Protein AF-A0A2E7TKT8-F1 (afdb_monomer_lite)

pLDDT: mean 80.89, std 14.53, range [34.03, 98.0]

Sequence (257 aa):
ISIVNQEGIYEGYIVVGSLGSFIENLSSENILSNLSGQSININLSSDESSSEIEFIKPSLIERFYISISNPIFTYLFFVLGFALIGLELFAIGPGLMAFIGGSLVIFSTMPFQEFGINYFGVILFIISFLVYLKILSRGYFSLLGIGAFILLYLSSILMFRDYEIEVNQFLLGAVSLGLAFFYFIAIPTVIRSRLTTDTSAMTSFEGSKGKIIEILDNDAVLVEVNKLKIRVDTKQDTKYKVNEEYIIKEEEGNLII

Structure (mmCIF, N/CA/C/O backbone):
data_AF-A0A2E7TKT8-F1
#
_entry.id   AF-A0A2E7TKT8-F1
#
loop_
_atom_site.group_PDB
_atom_site.id
_atom_site.type_symbol
_atom_site.label_atom_id
_atom_site.label_alt_id
_atom_site.label_comp_id
_atom_site.label_asym_id
_atom_site.label_entity_id
_atom_site.label_seq_id
_atom_site.pdbx_PDB_ins_code
_atom_site.Cartn_x
_atom_site.Cartn_y
_atom_site.Cartn_z
_atom_site.occupancy
_atom_site.B_iso_or_equiv
_atom_site.auth_seq_id
_atom_site.auth_comp_id
_atom_site.auth_asym_id
_atom_site.auth_atom_id
_atom_site.pdbx_PDB_model_num
ATOM 1 N N . ILE A 1 1 ? 28.593 -33.943 -30.974 1.00 43.69 1 ILE A N 1
ATOM 2 C CA . ILE A 1 1 ? 29.418 -32.715 -30.941 1.00 43.69 1 ILE A CA 1
ATOM 3 C C . ILE A 1 1 ? 30.435 -32.931 -29.833 1.00 43.69 1 ILE A C 1
ATOM 5 O O . ILE A 1 1 ? 30.060 -32.903 -28.669 1.00 43.69 1 ILE A O 1
ATOM 9 N N . SER A 1 2 ? 31.662 -33.324 -30.174 1.00 34.03 2 SER A N 1
ATOM 10 C CA . SER A 1 2 ? 32.744 -33.418 -29.192 1.00 34.03 2 SER A CA 1
ATOM 11 C C . SER A 1 2 ? 33.188 -31.994 -28.885 1.00 34.03 2 SER A C 1
ATOM 13 O O . SER A 1 2 ? 33.857 -31.378 -29.711 1.00 34.03 2 SER A O 1
ATOM 15 N N . ILE A 1 3 ? 32.747 -31.448 -27.755 1.00 42.50 3 ILE A N 1
ATOM 16 C CA . ILE A 1 3 ? 33.184 -30.128 -27.300 1.00 42.50 3 ILE A CA 1
ATOM 17 C C . ILE A 1 3 ? 34.637 -30.303 -26.855 1.00 42.50 3 ILE A C 1
ATOM 19 O O . ILE A 1 3 ? 34.913 -30.819 -25.775 1.00 42.50 3 ILE A O 1
ATOM 23 N N . VAL A 1 4 ? 35.569 -29.997 -27.752 1.00 50.31 4 VAL A N 1
ATOM 24 C CA . VAL A 1 4 ? 36.989 -29.888 -27.418 1.00 50.31 4 VAL A CA 1
ATOM 25 C C . VAL A 1 4 ? 37.145 -28.579 -26.639 1.00 50.31 4 VAL A C 1
ATOM 27 O O . VAL A 1 4 ? 36.541 -27.583 -27.019 1.00 50.31 4 VAL A O 1
ATOM 30 N N . ASN A 1 5 ? 37.923 -28.586 -25.552 1.00 53.59 5 ASN A N 1
ATOM 31 C CA . ASN A 1 5 ? 38.221 -27.437 -24.675 1.00 53.59 5 ASN A CA 1
ATOM 32 C C . ASN A 1 5 ? 39.032 -26.315 -25.369 1.00 53.59 5 ASN A C 1
ATOM 34 O O . ASN A 1 5 ? 40.000 -25.809 -24.809 1.00 53.59 5 ASN A O 1
ATOM 38 N N . GLN A 1 6 ? 38.716 -25.971 -26.612 1.00 57.22 6 GLN A N 1
ATOM 39 C CA . GLN A 1 6 ? 39.404 -24.931 -27.365 1.00 57.22 6 GLN A CA 1
ATOM 40 C C . GLN A 1 6 ? 38.460 -23.739 -27.508 1.00 57.22 6 GLN A C 1
ATOM 42 O O . GLN A 1 6 ? 37.445 -23.823 -28.195 1.00 57.22 6 GLN A O 1
ATOM 47 N N . GLU A 1 7 ? 38.789 -22.655 -26.807 1.00 59.03 7 GLU A N 1
ATOM 48 C CA . GLU A 1 7 ? 38.201 -21.334 -27.034 1.00 59.03 7 GLU A CA 1
ATOM 49 C C . GLU A 1 7 ? 38.686 -20.802 -28.397 1.00 59.03 7 GLU A C 1
ATOM 51 O O . GLU A 1 7 ? 39.841 -21.025 -28.770 1.00 59.03 7 GLU A O 1
ATOM 56 N N . GLY A 1 8 ? 37.810 -20.151 -29.170 1.00 62.41 8 GLY A N 1
ATOM 57 C CA . GLY A 1 8 ? 38.122 -19.634 -30.510 1.00 62.41 8 GLY A CA 1
ATOM 58 C C . GLY A 1 8 ? 36.895 -19.468 -31.415 1.00 62.41 8 GLY A C 1
ATOM 59 O O . GLY A 1 8 ? 35.757 -19.615 -30.971 1.00 62.41 8 GLY A O 1
ATOM 60 N N . ILE A 1 9 ? 37.107 -19.166 -32.701 1.00 62.09 9 ILE A N 1
ATOM 61 C CA . ILE A 1 9 ? 36.021 -19.078 -33.694 1.00 62.09 9 ILE A CA 1
ATOM 62 C C . ILE A 1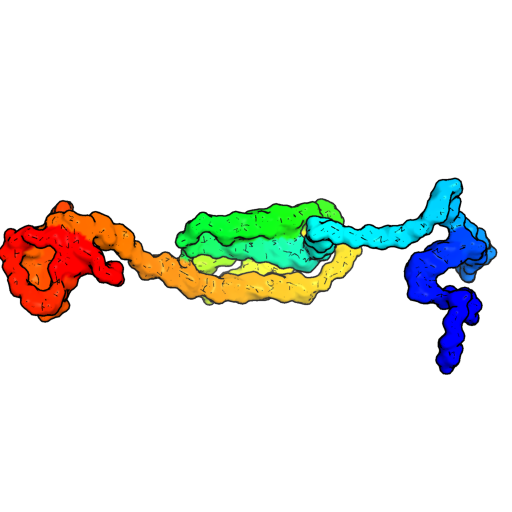 9 ? 35.740 -20.458 -34.297 1.00 62.09 9 ILE A C 1
ATOM 64 O O . ILE A 1 9 ? 36.619 -21.080 -34.893 1.00 62.09 9 ILE A O 1
ATOM 68 N N . TYR A 1 10 ? 34.488 -20.905 -34.225 1.00 64.50 10 TYR A N 1
ATOM 69 C CA . TYR A 1 10 ? 34.003 -22.117 -34.878 1.00 64.50 10 TYR A CA 1
ATOM 70 C C . TYR A 1 10 ? 32.781 -21.805 -35.747 1.00 64.50 10 TYR A C 1
ATOM 72 O O . TYR A 1 10 ? 31.780 -21.298 -35.253 1.00 64.50 10 TYR A O 1
ATOM 80 N N . GLU A 1 11 ? 32.867 -22.089 -37.051 1.00 71.56 11 GLU A N 1
ATOM 81 C CA . GLU A 1 11 ? 31.783 -21.863 -38.030 1.00 71.56 11 GLU A CA 1
ATOM 82 C C . GLU A 1 11 ? 31.154 -20.451 -37.981 1.00 71.56 11 GLU A C 1
ATOM 84 O O . GLU A 1 11 ? 29.955 -20.276 -38.175 1.00 71.56 11 GLU A O 1
ATOM 89 N N . GLY A 1 12 ? 31.968 -19.419 -37.724 1.00 64.06 12 GLY A N 1
ATOM 90 C CA . GLY A 1 12 ? 31.500 -18.029 -37.632 1.00 64.06 12 GLY A CA 1
ATOM 91 C C . GLY A 1 12 ? 30.906 -17.636 -36.274 1.00 64.06 12 GLY A C 1
ATOM 92 O O . GLY A 1 12 ? 30.442 -16.508 -36.124 1.00 64.06 12 GLY A O 1
ATOM 93 N N . TYR A 1 13 ? 30.955 -18.524 -35.279 1.00 66.56 13 TYR A N 1
ATOM 94 C CA . TYR A 1 13 ? 30.584 -18.252 -33.892 1.00 66.56 13 TYR A CA 1
ATOM 95 C C . TYR A 1 13 ? 31.829 -18.184 -33.008 1.00 66.56 13 TYR A C 1
ATOM 97 O O . TYR A 1 13 ? 32.694 -19.054 -33.079 1.00 66.56 13 TYR A O 1
ATOM 105 N N . ILE A 1 14 ? 31.904 -17.174 -32.143 1.00 69.88 14 ILE A N 1
ATOM 106 C CA . ILE A 1 14 ? 32.935 -17.087 -31.104 1.00 69.88 14 ILE A CA 1
ATOM 107 C C . ILE A 1 14 ? 32.516 -18.000 -29.948 1.00 69.88 14 ILE A C 1
ATOM 109 O O . ILE A 1 14 ? 31.465 -17.797 -29.337 1.00 69.88 14 ILE A O 1
ATOM 113 N N . VAL A 1 15 ? 33.329 -19.011 -29.655 1.00 72.69 15 VAL A N 1
ATOM 114 C CA . VAL A 1 15 ? 33.131 -19.958 -28.555 1.00 72.69 15 VAL A CA 1
ATOM 115 C C . VAL A 1 15 ? 34.142 -19.636 -27.462 1.00 72.69 15 VAL A C 1
ATOM 117 O O . VAL A 1 15 ? 35.347 -19.771 -27.654 1.00 72.69 15 VAL A O 1
ATOM 120 N N . VAL A 1 16 ? 33.643 -19.205 -26.309 1.00 71.81 16 VAL A N 1
ATOM 121 C CA . VAL A 1 16 ? 34.445 -18.742 -25.168 1.00 71.81 16 VAL A CA 1
ATOM 122 C C . VAL A 1 16 ? 33.842 -19.255 -23.866 1.00 71.81 16 VAL A C 1
ATOM 124 O O . VAL A 1 16 ? 32.621 -19.367 -23.746 1.00 71.81 16 VAL A O 1
ATOM 127 N N . GLY A 1 17 ? 34.688 -19.579 -22.886 1.00 69.50 17 GLY A N 1
ATOM 128 C CA . GLY A 1 17 ? 34.268 -20.130 -21.598 1.00 69.50 17 GLY A CA 1
ATOM 129 C C . GLY A 1 17 ? 33.739 -19.088 -20.611 1.00 69.50 17 GLY A C 1
ATOM 130 O O . GLY A 1 17 ? 33.099 -19.451 -19.624 1.00 69.50 17 GLY A O 1
ATOM 131 N N . SER A 1 18 ? 33.975 -17.797 -20.863 1.00 71.31 18 SER A N 1
ATOM 132 C CA . SER A 1 18 ? 33.509 -16.704 -20.009 1.00 71.31 18 SER A CA 1
ATOM 133 C C . SER A 1 18 ? 33.202 -15.429 -20.801 1.00 71.31 18 SER A C 1
ATOM 135 O O . SER A 1 18 ? 33.713 -15.222 -21.902 1.00 71.31 18 SER A O 1
ATOM 137 N N . LEU A 1 19 ? 32.387 -14.542 -20.217 1.00 71.50 19 LEU A N 1
ATOM 138 C CA . LEU A 1 19 ? 32.138 -13.210 -20.777 1.00 71.50 19 LEU A CA 1
ATOM 139 C C . LEU A 1 19 ? 33.417 -12.353 -20.795 1.00 71.50 19 LEU A C 1
ATOM 141 O O . LEU A 1 19 ? 33.571 -11.528 -21.685 1.00 71.50 19 LEU A O 1
ATOM 145 N N . GLY A 1 20 ? 34.353 -12.569 -19.864 1.00 71.50 20 GLY A N 1
ATOM 146 C CA . GLY A 1 20 ? 35.651 -11.887 -19.882 1.00 71.50 20 GLY A CA 1
ATOM 147 C C . GLY A 1 20 ? 36.466 -12.262 -21.122 1.00 71.50 20 GLY A C 1
ATOM 148 O O . GLY A 1 20 ? 36.849 -11.392 -21.900 1.00 71.50 20 GLY A O 1
ATOM 149 N N . SER A 1 21 ? 36.596 -13.567 -21.379 1.00 69.75 21 SER A N 1
ATOM 150 C CA . SER A 1 21 ? 37.258 -14.110 -22.573 1.00 69.75 21 SER A CA 1
ATOM 151 C C . SER A 1 21 ? 36.566 -13.682 -23.876 1.00 69.75 21 SER A C 1
ATOM 153 O O . SER A 1 21 ? 37.217 -13.535 -24.907 1.00 69.75 21 SER A O 1
ATOM 155 N N . PHE A 1 22 ? 35.242 -13.476 -23.857 1.00 76.19 22 PHE A N 1
ATOM 156 C CA . PHE A 1 22 ? 34.504 -12.919 -24.996 1.00 76.19 22 PHE A CA 1
ATOM 157 C C . PHE A 1 22 ? 34.974 -11.503 -25.342 1.00 76.19 22 PHE A C 1
ATOM 159 O O . PHE A 1 22 ? 35.276 -11.221 -26.497 1.00 76.19 22 PHE A O 1
ATOM 166 N N . ILE A 1 23 ? 35.039 -10.619 -24.344 1.00 72.88 23 ILE A N 1
ATOM 167 C CA . ILE A 1 23 ? 35.412 -9.211 -24.529 1.00 72.88 23 ILE A CA 1
ATOM 168 C C . ILE A 1 23 ? 36.888 -9.079 -24.930 1.00 72.88 23 ILE A C 1
ATOM 170 O O . ILE A 1 23 ? 37.215 -8.273 -25.801 1.00 72.88 23 ILE A O 1
ATOM 174 N N . GLU A 1 24 ? 37.770 -9.901 -24.361 1.00 70.38 24 GLU A N 1
ATOM 175 C CA . GLU A 1 24 ? 39.184 -9.949 -24.749 1.00 70.38 24 GLU A CA 1
ATOM 176 C C . GLU A 1 24 ? 39.354 -10.364 -26.221 1.00 70.38 24 GLU A C 1
ATOM 178 O O . GLU A 1 24 ? 40.045 -9.684 -26.979 1.00 70.38 24 GLU A O 1
ATOM 183 N N . ASN A 1 25 ? 38.640 -11.403 -26.672 1.00 68.12 25 ASN A N 1
ATOM 184 C CA . ASN A 1 25 ? 38.676 -11.844 -28.073 1.00 68.12 25 ASN A CA 1
ATOM 185 C C . ASN A 1 25 ? 38.018 -10.851 -29.046 1.00 68.12 25 ASN A C 1
ATOM 187 O O . ASN A 1 25 ? 38.487 -10.684 -30.168 1.00 68.12 25 ASN A O 1
ATOM 191 N N . LEU A 1 26 ? 36.966 -10.138 -28.628 1.00 70.38 26 LEU A N 1
ATOM 192 C CA . LEU A 1 26 ? 36.391 -9.048 -29.429 1.00 70.38 26 LEU A CA 1
ATOM 193 C C . LEU A 1 26 ? 37.378 -7.895 -29.658 1.00 70.38 26 LEU A C 1
ATOM 195 O O . LEU A 1 26 ? 37.227 -7.156 -30.628 1.00 70.38 26 LEU A O 1
ATOM 199 N N . SER A 1 27 ? 38.355 -7.731 -28.762 1.00 64.94 27 SER A N 1
ATOM 200 C CA . SER A 1 27 ? 39.342 -6.650 -28.833 1.00 64.94 27 SER A CA 1
ATOM 201 C C . SER A 1 27 ? 40.497 -6.957 -29.781 1.00 64.94 27 SER A C 1
ATOM 203 O O . SER A 1 27 ? 41.113 -6.050 -30.338 1.00 64.94 27 SER A O 1
ATOM 205 N N . SER A 1 28 ? 40.815 -8.240 -29.947 1.00 61.69 28 SER A N 1
ATOM 206 C CA . SER A 1 28 ? 41.960 -8.706 -30.727 1.00 61.69 28 SER A CA 1
ATOM 207 C C . SER A 1 28 ? 41.635 -8.946 -32.206 1.00 61.69 28 SER A C 1
ATOM 209 O O . SER A 1 28 ? 42.555 -9.007 -33.025 1.00 61.69 28 SER A O 1
ATOM 211 N N . GLU A 1 29 ? 40.354 -9.035 -32.579 1.00 63.50 29 GLU A N 1
ATOM 212 C CA . GLU A 1 29 ? 39.928 -9.390 -33.934 1.00 63.50 29 GLU A CA 1
ATOM 213 C C . GLU A 1 29 ? 39.195 -8.265 -34.683 1.00 63.50 29 GLU A C 1
ATOM 215 O O . GLU A 1 29 ? 38.385 -7.513 -34.145 1.00 63.50 29 GLU A O 1
ATOM 220 N N . ASN A 1 30 ? 39.454 -8.168 -35.993 1.00 61.94 30 ASN A N 1
ATOM 221 C CA . ASN A 1 30 ? 38.719 -7.268 -36.881 1.00 61.94 30 ASN A CA 1
ATOM 222 C C . ASN A 1 30 ? 37.389 -7.919 -37.282 1.00 61.94 30 ASN A C 1
ATOM 224 O O . ASN A 1 30 ? 37.368 -8.840 -38.101 1.00 61.94 30 ASN A O 1
ATOM 228 N N . ILE A 1 31 ? 36.274 -7.413 -36.756 1.00 64.31 31 ILE A N 1
ATOM 229 C CA . ILE A 1 31 ? 34.945 -7.949 -37.061 1.00 64.31 31 ILE A CA 1
ATOM 230 C C . ILE A 1 31 ? 34.458 -7.331 -38.373 1.00 64.31 31 ILE A C 1
ATOM 232 O O . ILE A 1 31 ? 34.249 -6.118 -38.476 1.00 64.31 31 ILE A O 1
ATOM 236 N N . LEU A 1 32 ? 34.275 -8.162 -39.399 1.00 57.50 32 LEU A N 1
ATOM 237 C CA . LEU A 1 32 ? 33.685 -7.738 -40.666 1.00 57.50 32 LEU A CA 1
ATOM 238 C C . LEU A 1 32 ? 32.162 -7.641 -40.509 1.00 57.50 32 LEU A C 1
ATOM 240 O O . LEU A 1 32 ? 31.492 -8.629 -40.209 1.00 57.50 32 LEU A O 1
ATOM 244 N N . SER A 1 33 ? 31.591 -6.457 -40.726 1.00 57.34 33 SER A N 1
ATOM 245 C CA . SER A 1 33 ? 30.135 -6.306 -40.726 1.00 57.34 33 SER A CA 1
ATOM 246 C C . SER A 1 33 ? 29.524 -6.995 -41.949 1.00 57.34 33 SER A C 1
ATOM 248 O O . SER A 1 33 ? 29.765 -6.570 -43.078 1.00 57.34 33 SER A O 1
ATOM 250 N N . ASN A 1 34 ? 28.650 -7.982 -41.737 1.00 60.53 34 ASN A N 1
ATOM 251 C CA . ASN A 1 34 ? 27.880 -8.614 -42.820 1.00 60.53 34 ASN A CA 1
ATOM 252 C C . ASN A 1 34 ? 26.891 -7.656 -43.514 1.00 60.53 34 ASN A C 1
ATOM 254 O O . ASN A 1 34 ? 26.375 -7.987 -44.578 1.00 60.53 34 ASN A O 1
ATOM 258 N N . LEU A 1 35 ? 26.615 -6.484 -42.926 1.00 58.94 35 LEU A N 1
ATOM 259 C CA . LEU A 1 35 ? 25.721 -5.477 -43.505 1.00 58.94 35 LEU A CA 1
ATOM 260 C C . LEU A 1 35 ? 26.473 -4.377 -44.267 1.00 58.94 35 LEU A C 1
ATOM 262 O O . LEU A 1 35 ? 25.968 -3.890 -45.273 1.00 58.94 35 LEU A O 1
ATOM 266 N N . SER A 1 36 ? 27.650 -3.967 -43.786 1.00 64.88 36 SER A N 1
ATOM 267 C CA . SER A 1 36 ? 28.405 -2.828 -44.338 1.00 64.88 36 SER A CA 1
ATOM 268 C C . SER A 1 36 ? 29.639 -3.253 -45.151 1.00 64.88 36 SER A C 1
ATOM 270 O O . SER A 1 36 ? 30.162 -2.478 -45.946 1.00 64.88 36 SER A O 1
ATOM 272 N N . GLY A 1 37 ? 30.145 -4.478 -44.961 1.00 62.81 37 GLY A N 1
ATOM 273 C CA . GLY A 1 37 ? 31.413 -4.943 -45.546 1.00 62.81 37 GLY A CA 1
ATOM 274 C C . GLY A 1 37 ? 32.656 -4.250 -44.970 1.00 62.81 37 GLY A C 1
ATOM 275 O O . GLY A 1 37 ? 33.777 -4.546 -45.374 1.00 62.81 37 GLY A O 1
ATOM 276 N N . GLN A 1 38 ? 32.467 -3.334 -44.019 1.00 65.06 38 GLN A N 1
ATOM 277 C CA . GLN A 1 38 ? 33.528 -2.606 -43.342 1.00 65.06 38 GLN A CA 1
ATOM 278 C C . GLN A 1 38 ? 34.024 -3.407 -42.132 1.00 65.06 38 GLN A C 1
ATOM 280 O O . GLN A 1 38 ? 33.223 -3.915 -41.341 1.00 65.06 38 GLN A O 1
ATOM 285 N N . SER A 1 39 ? 35.345 -3.515 -41.992 1.00 58.28 39 SER A N 1
ATOM 286 C CA . SER A 1 39 ? 35.987 -4.062 -40.798 1.00 58.28 39 SER A CA 1
ATOM 287 C C . SER A 1 39 ? 35.915 -3.033 -39.674 1.00 58.28 39 SER A C 1
ATOM 289 O O . SER A 1 39 ? 36.481 -1.943 -39.797 1.00 58.28 39 SER A O 1
ATOM 291 N N . ILE A 1 40 ? 35.221 -3.368 -38.591 1.00 64.31 40 ILE A N 1
ATOM 292 C CA . ILE A 1 40 ? 35.202 -2.565 -37.370 1.00 64.31 40 ILE A CA 1
ATOM 293 C C . ILE A 1 40 ? 36.312 -3.113 -36.476 1.00 64.31 40 ILE A C 1
ATOM 295 O O . ILE A 1 40 ? 36.277 -4.277 -36.081 1.00 64.31 40 ILE A O 1
ATOM 299 N N . ASN A 1 41 ? 37.311 -2.280 -36.195 1.00 60.50 41 ASN A N 1
ATOM 300 C CA . ASN A 1 41 ? 38.338 -2.586 -35.209 1.00 60.50 41 ASN A CA 1
ATOM 301 C C . ASN A 1 41 ? 37.858 -2.048 -33.858 1.00 60.50 41 ASN A C 1
ATOM 303 O O . ASN A 1 41 ? 37.712 -0.834 -33.693 1.00 60.50 41 ASN A O 1
ATOM 307 N N . ILE A 1 42 ? 37.541 -2.946 -32.928 1.00 63.97 42 ILE A N 1
ATOM 308 C CA . ILE A 1 42 ? 37.079 -2.579 -31.591 1.00 63.97 42 ILE A CA 1
ATOM 309 C C . ILE A 1 42 ? 38.285 -2.650 -30.661 1.00 63.97 42 ILE A C 1
ATOM 311 O O . ILE A 1 42 ? 38.520 -3.651 -30.003 1.00 63.97 42 ILE A O 1
ATOM 315 N N . ASN A 1 43 ? 39.078 -1.587 -30.619 1.00 62.03 43 ASN A N 1
ATOM 316 C CA . ASN A 1 43 ? 40.255 -1.553 -29.761 1.00 62.03 43 ASN A CA 1
ATOM 317 C C . ASN A 1 43 ? 39.842 -1.201 -28.315 1.00 62.03 43 ASN A C 1
ATOM 319 O O . ASN A 1 43 ? 39.755 -0.022 -27.975 1.00 62.03 43 ASN A O 1
ATOM 323 N N . LEU A 1 44 ? 39.536 -2.202 -27.476 1.00 62.53 44 LEU A N 1
ATOM 324 C CA . LEU A 1 44 ? 39.287 -1.995 -26.033 1.00 62.53 44 LEU A CA 1
ATOM 325 C C . LEU A 1 44 ? 40.576 -1.998 -25.190 1.00 62.53 44 LEU A C 1
ATOM 327 O O . LEU A 1 44 ? 40.514 -1.872 -23.967 1.00 62.53 44 LEU A O 1
ATOM 331 N N . SER A 1 45 ? 41.745 -2.116 -25.824 1.00 55.03 45 SER A N 1
ATOM 332 C CA . SER A 1 45 ? 43.047 -1.966 -25.173 1.00 55.03 45 SER A CA 1
ATOM 333 C C . SER A 1 45 ? 43.298 -0.491 -24.848 1.00 55.03 45 SER A C 1
ATOM 335 O O . SER A 1 45 ? 43.818 0.270 -25.660 1.00 55.03 45 SER A O 1
ATOM 337 N N . SER A 1 46 ? 42.904 -0.059 -23.655 1.00 53.47 46 SER A N 1
ATOM 338 C CA . SER A 1 46 ? 43.506 1.116 -23.028 1.00 53.47 46 SER A CA 1
ATOM 339 C C . SER A 1 46 ? 44.946 0.761 -22.643 1.00 53.47 46 SER A C 1
ATOM 341 O O . SER A 1 46 ? 45.150 -0.228 -21.945 1.00 53.47 46 SER A O 1
ATOM 343 N N . ASP A 1 47 ? 45.927 1.554 -23.088 1.00 50.09 47 ASP A N 1
ATOM 344 C CA . ASP A 1 47 ? 47.389 1.369 -22.934 1.00 50.09 47 ASP A CA 1
ATOM 345 C C . ASP A 1 47 ? 47.921 1.243 -21.482 1.00 50.09 47 ASP A C 1
ATOM 347 O O . ASP A 1 47 ? 49.132 1.199 -21.256 1.00 50.09 47 ASP A O 1
ATOM 351 N N . GLU A 1 48 ? 47.055 1.143 -20.476 1.00 49.97 48 GLU A N 1
ATOM 352 C CA . GLU A 1 48 ? 47.440 0.941 -19.083 1.00 49.97 48 GLU A CA 1
ATOM 353 C C . GLU A 1 48 ? 47.071 -0.478 -18.635 1.00 49.97 48 GLU A C 1
ATOM 355 O O . GLU A 1 48 ? 45.910 -0.782 -18.392 1.00 49.97 48 GLU A O 1
ATOM 360 N N . SER A 1 49 ? 48.097 -1.337 -18.566 1.00 46.69 49 SER A N 1
ATOM 361 C CA . SER A 1 49 ? 48.176 -2.593 -17.797 1.00 46.69 49 SER A CA 1
ATOM 362 C C . SER A 1 49 ? 46.914 -3.462 -17.744 1.00 46.69 49 SER A C 1
ATOM 364 O O . SER A 1 49 ? 46.022 -3.177 -16.956 1.00 46.69 49 SER A O 1
ATOM 366 N N . SER A 1 50 ? 46.919 -4.582 -18.484 1.00 49.69 50 SER A N 1
ATOM 367 C CA . SER A 1 50 ? 46.108 -5.786 -18.209 1.00 49.69 50 SER A CA 1
ATOM 368 C C . SER A 1 50 ? 44.747 -5.479 -17.576 1.00 49.69 50 SER A C 1
ATOM 370 O O . SER A 1 50 ? 44.583 -5.616 -16.361 1.00 49.69 50 SER A O 1
ATOM 372 N N . SER A 1 51 ? 43.797 -5.020 -18.388 1.00 53.12 51 SER A N 1
ATOM 373 C CA . SER A 1 51 ? 42.417 -4.775 -17.978 1.00 53.12 51 SER A CA 1
ATOM 374 C C . SER A 1 51 ? 41.728 -6.105 -17.667 1.00 53.12 51 SER A C 1
ATOM 376 O O . SER A 1 51 ? 40.940 -6.632 -18.448 1.00 53.12 51 SER A O 1
ATOM 378 N N . GLU A 1 52 ? 42.060 -6.678 -16.512 1.00 57.62 52 GLU A N 1
ATOM 379 C CA . GLU A 1 52 ? 41.320 -7.780 -15.922 1.00 57.62 52 GLU A CA 1
ATOM 380 C C . GLU A 1 52 ? 39.887 -7.279 -15.723 1.00 57.62 52 GLU A C 1
ATOM 382 O O . GLU A 1 52 ? 39.637 -6.303 -15.012 1.00 57.62 52 GLU A O 1
ATOM 387 N N . ILE A 1 53 ? 38.946 -7.874 -16.455 1.00 60.56 53 ILE A N 1
ATOM 388 C CA . ILE A 1 53 ? 37.539 -7.486 -16.409 1.00 60.56 53 ILE A CA 1
ATOM 389 C C . ILE A 1 53 ? 37.017 -7.850 -15.019 1.00 60.56 53 ILE A C 1
ATOM 391 O O . ILE A 1 53 ? 36.663 -8.999 -14.747 1.00 60.56 53 ILE A O 1
ATOM 395 N N . GLU A 1 54 ? 36.996 -6.867 -14.123 1.00 64.94 54 GLU A N 1
ATOM 396 C CA . GLU A 1 54 ? 36.542 -7.061 -12.755 1.00 64.94 54 GLU A CA 1
ATOM 397 C C . GLU A 1 54 ? 35.016 -6.929 -12.687 1.00 64.94 54 GLU A C 1
ATOM 399 O O . GLU A 1 54 ? 34.426 -5.870 -12.917 1.00 64.94 54 GLU A O 1
ATOM 404 N N . PHE A 1 55 ? 34.347 -8.032 -12.355 1.00 69.00 55 PHE A N 1
ATOM 405 C CA . PHE A 1 55 ? 32.911 -8.027 -12.107 1.00 69.00 55 PHE A CA 1
ATOM 406 C C . PHE A 1 55 ? 32.630 -7.469 -10.714 1.00 69.00 55 PHE A C 1
ATOM 408 O O . PHE A 1 55 ? 32.615 -8.197 -9.719 1.00 69.00 55 PHE A O 1
ATOM 415 N N . ILE A 1 56 ? 32.355 -6.169 -10.645 1.00 77.88 56 ILE A N 1
ATOM 416 C CA . ILE A 1 56 ? 31.945 -5.529 -9.398 1.00 77.88 56 ILE A CA 1
ATOM 417 C C . ILE A 1 56 ? 30.528 -5.991 -9.055 1.00 77.88 56 ILE A C 1
ATOM 419 O O . ILE A 1 56 ? 29.556 -5.711 -9.760 1.00 77.88 56 ILE A O 1
ATOM 423 N N . LYS A 1 57 ? 30.399 -6.721 -7.944 1.00 83.38 57 LYS A N 1
ATOM 424 C CA . LYS A 1 57 ? 29.092 -7.107 -7.411 1.00 83.38 57 LYS A CA 1
ATOM 425 C C . LYS A 1 57 ? 28.391 -5.853 -6.876 1.00 83.38 57 LYS A C 1
ATOM 427 O O . LYS A 1 57 ? 28.933 -5.240 -5.957 1.00 83.38 57 LYS A O 1
ATOM 432 N N . PRO A 1 58 ? 27.174 -5.525 -7.354 1.00 85.94 58 PRO A N 1
ATOM 433 C CA . PRO A 1 58 ? 26.475 -4.347 -6.871 1.00 85.94 58 PRO A CA 1
ATOM 434 C C . PRO A 1 58 ? 26.212 -4.436 -5.368 1.00 85.94 58 PRO A C 1
ATOM 436 O O . PRO A 1 58 ? 25.884 -5.514 -4.840 1.00 85.94 58 PRO A O 1
ATOM 439 N N . SER A 1 59 ? 26.338 -3.302 -4.687 1.00 91.56 59 SER A N 1
ATOM 440 C CA . SER A 1 59 ? 26.057 -3.173 -3.260 1.00 91.56 59 SER A CA 1
ATOM 441 C C . SER A 1 59 ? 24.579 -3.464 -2.954 1.00 91.56 59 SER A C 1
ATOM 443 O O . SER A 1 59 ? 23.726 -3.498 -3.844 1.00 91.56 59 SER A O 1
ATOM 445 N N . LEU A 1 60 ? 24.228 -3.706 -1.683 1.00 89.62 60 LEU A N 1
ATOM 446 C CA . LEU A 1 60 ? 22.828 -3.983 -1.313 1.00 89.62 60 LEU A CA 1
ATOM 447 C C . LEU A 1 60 ? 21.882 -2.842 -1.716 1.00 89.62 60 LEU A C 1
ATOM 449 O O . LEU A 1 60 ? 20.755 -3.111 -2.130 1.00 89.62 60 LEU A O 1
ATOM 453 N N . ILE A 1 61 ? 22.348 -1.592 -1.630 1.00 88.81 61 ILE A N 1
ATOM 454 C CA . ILE A 1 61 ? 21.548 -0.420 -1.989 1.00 88.81 61 ILE A CA 1
ATOM 455 C C . ILE A 1 61 ? 21.372 -0.296 -3.506 1.00 88.81 61 ILE A C 1
ATOM 457 O O . ILE A 1 61 ? 20.268 -0.023 -3.964 1.00 88.81 61 ILE A O 1
ATOM 461 N N . GLU A 1 62 ? 22.406 -0.600 -4.293 1.00 89.19 62 GLU A N 1
ATOM 462 C CA . GLU A 1 62 ? 22.307 -0.641 -5.757 1.00 89.19 62 GLU A CA 1
ATOM 463 C C . GLU A 1 62 ? 21.366 -1.752 -6.215 1.00 89.19 62 GLU A C 1
ATOM 465 O O . GLU A 1 62 ? 20.508 -1.527 -7.060 1.00 89.19 62 GLU A O 1
ATOM 470 N N . ARG A 1 63 ? 21.457 -2.945 -5.615 1.00 90.56 63 ARG A N 1
ATOM 471 C CA . ARG A 1 63 ? 20.535 -4.056 -5.904 1.00 90.56 63 ARG A CA 1
ATOM 472 C C . ARG A 1 63 ? 19.089 -3.686 -5.601 1.00 90.56 63 ARG A C 1
ATOM 474 O O . ARG A 1 63 ? 18.188 -4.066 -6.350 1.00 90.56 63 ARG A O 1
ATOM 481 N N . PHE A 1 64 ? 18.870 -2.962 -4.506 1.00 89.69 64 PHE A N 1
ATOM 482 C CA . PHE A 1 64 ? 17.555 -2.446 -4.159 1.00 89.69 64 PHE A CA 1
ATOM 483 C C . PHE A 1 64 ? 17.071 -1.425 -5.192 1.00 89.69 64 PHE A C 1
ATOM 485 O O . PHE A 1 64 ? 15.968 -1.589 -5.705 1.00 89.69 64 PHE A O 1
ATOM 492 N N . TYR A 1 65 ? 17.909 -0.448 -5.556 1.00 90.19 65 TYR A N 1
ATOM 493 C CA . TYR A 1 65 ? 17.590 0.544 -6.584 1.00 90.19 65 TYR A CA 1
ATOM 494 C C . TYR A 1 65 ? 17.244 -0.123 -7.925 1.00 90.19 65 TYR A C 1
ATOM 496 O O . TYR A 1 65 ? 16.161 0.096 -8.447 1.00 90.19 65 TYR A O 1
ATOM 504 N N . ILE A 1 66 ? 18.065 -1.065 -8.401 1.00 89.81 66 ILE A N 1
ATOM 505 C CA . ILE A 1 66 ? 17.804 -1.852 -9.621 1.00 89.81 66 ILE A CA 1
ATOM 506 C C . ILE A 1 66 ? 16.449 -2.573 -9.553 1.00 89.81 66 ILE A C 1
ATOM 508 O O . ILE A 1 66 ? 15.746 -2.676 -10.556 1.00 89.81 66 ILE A O 1
ATOM 512 N N . SER A 1 67 ? 16.064 -3.063 -8.371 1.00 88.38 67 SER A N 1
ATOM 513 C CA . SER A 1 67 ? 14.779 -3.743 -8.181 1.00 88.38 67 SER A CA 1
ATOM 514 C C . SER A 1 67 ? 13.598 -2.772 -8.272 1.00 88.38 67 SER A C 1
ATOM 516 O O . SER A 1 67 ? 12.591 -3.100 -8.898 1.00 88.38 67 SER A O 1
ATOM 518 N N . ILE A 1 68 ? 13.710 -1.576 -7.681 1.00 92.00 68 ILE A N 1
ATOM 519 C CA . ILE A 1 68 ? 12.664 -0.544 -7.762 1.00 92.00 68 ILE A CA 1
ATOM 520 C C . ILE A 1 68 ? 12.661 0.199 -9.100 1.00 92.00 68 ILE A C 1
ATOM 522 O O . ILE A 1 68 ? 11.635 0.781 -9.426 1.00 92.00 68 ILE A O 1
ATOM 526 N N . SER A 1 69 ? 13.731 0.131 -9.898 1.00 91.56 69 SER A N 1
ATOM 527 C CA . SER A 1 69 ? 13.795 0.638 -11.280 1.00 91.56 69 SER A CA 1
ATOM 528 C C . SER A 1 69 ? 13.007 -0.220 -12.282 1.00 91.56 69 SER A C 1
ATOM 530 O O . SER A 1 69 ? 13.079 0.001 -13.487 1.00 91.56 69 SER A O 1
ATOM 532 N N . ASN A 1 70 ? 12.220 -1.188 -11.807 1.00 93.19 70 ASN A N 1
ATOM 533 C CA . ASN A 1 70 ? 11.212 -1.871 -12.605 1.00 93.19 70 ASN A CA 1
ATOM 534 C C . ASN A 1 70 ? 9.815 -1.3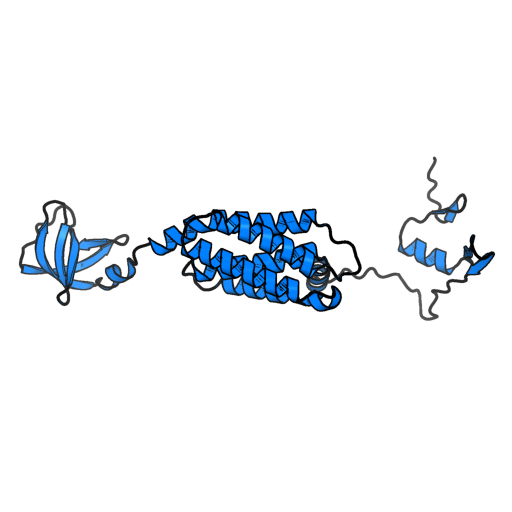05 -12.279 1.00 93.19 70 ASN A C 1
ATOM 536 O O . ASN A 1 70 ? 9.398 -1.391 -11.120 1.00 93.19 70 ASN A O 1
ATOM 540 N N . PRO A 1 71 ? 9.047 -0.830 -13.280 1.00 94.12 71 PRO A N 1
ATOM 541 C CA . PRO A 1 71 ? 7.788 -0.107 -13.071 1.00 94.12 71 PRO A CA 1
ATOM 542 C C . PRO A 1 71 ? 6.742 -0.899 -12.273 1.00 94.12 71 PRO A C 1
ATOM 544 O O . PRO A 1 71 ? 5.961 -0.321 -11.516 1.00 94.12 71 PRO A O 1
ATOM 547 N N . ILE A 1 72 ? 6.738 -2.233 -12.380 1.00 95.06 72 ILE A N 1
ATOM 548 C CA . ILE A 1 72 ? 5.815 -3.097 -11.632 1.00 95.06 72 ILE A CA 1
ATOM 549 C C . ILE A 1 72 ? 6.160 -3.079 -10.141 1.00 95.06 72 ILE A C 1
ATOM 551 O O . ILE A 1 72 ? 5.268 -2.942 -9.303 1.00 95.06 72 ILE A O 1
ATOM 555 N N . PHE A 1 73 ? 7.447 -3.191 -9.803 1.00 94.81 73 PHE A N 1
ATOM 556 C CA . PHE A 1 73 ? 7.910 -3.123 -8.418 1.00 94.81 73 PHE A CA 1
ATOM 557 C C . PHE A 1 73 ? 7.744 -1.715 -7.855 1.00 94.81 73 PHE A C 1
ATOM 559 O O . PHE A 1 73 ? 7.262 -1.567 -6.736 1.00 94.81 73 PHE A O 1
ATOM 566 N N . THR A 1 74 ? 8.038 -0.682 -8.640 1.00 95.69 74 THR A N 1
ATOM 567 C CA . THR A 1 74 ? 7.760 0.708 -8.271 1.00 95.69 74 THR A CA 1
ATOM 568 C C . THR A 1 74 ? 6.301 0.895 -7.871 1.00 95.69 74 THR A C 1
ATOM 570 O O . THR A 1 74 ? 6.005 1.382 -6.779 1.00 95.69 74 THR A O 1
ATOM 573 N N . TYR A 1 75 ? 5.380 0.464 -8.736 1.00 96.56 75 TYR A N 1
ATOM 574 C CA . TYR A 1 75 ? 3.948 0.582 -8.503 1.00 96.56 75 TYR A CA 1
ATOM 575 C C . TYR A 1 75 ? 3.505 -0.221 -7.280 1.00 96.56 75 TYR A C 1
ATOM 577 O O . TYR A 1 75 ? 2.759 0.292 -6.450 1.00 96.56 75 TYR A O 1
ATOM 585 N N . LEU A 1 76 ? 4.005 -1.450 -7.124 1.00 96.38 76 LEU A N 1
ATOM 586 C CA . LEU A 1 76 ? 3.738 -2.289 -5.958 1.00 96.38 76 LEU A CA 1
ATOM 587 C C . LEU A 1 76 ? 4.147 -1.599 -4.655 1.00 96.38 76 LEU A C 1
ATOM 589 O O . LEU A 1 76 ? 3.349 -1.551 -3.723 1.00 96.38 76 LEU A O 1
ATOM 593 N N . PHE A 1 77 ? 5.361 -1.052 -4.587 1.00 96.38 77 PHE A N 1
ATOM 594 C CA . PHE A 1 77 ? 5.869 -0.376 -3.393 1.00 96.38 77 PHE A CA 1
ATOM 595 C C . PHE A 1 77 ? 5.082 0.901 -3.098 1.00 96.38 77 PHE A C 1
ATOM 597 O O . PHE A 1 77 ? 4.741 1.150 -1.942 1.00 96.38 77 PHE A O 1
ATOM 604 N N . PHE A 1 78 ? 4.736 1.668 -4.134 1.00 97.00 78 PHE A N 1
ATOM 605 C CA . PHE A 1 78 ? 3.923 2.874 -4.009 1.00 97.00 78 PHE A CA 1
ATOM 606 C C . PHE A 1 78 ? 2.541 2.549 -3.432 1.00 97.00 78 PHE A C 1
ATOM 608 O O . PHE A 1 78 ? 2.136 3.083 -2.400 1.00 97.00 78 PHE A O 1
ATOM 615 N N . VAL A 1 79 ? 1.844 1.596 -4.050 1.00 97.06 79 VAL A N 1
ATOM 616 C CA . VAL A 1 79 ? 0.517 1.132 -3.641 1.00 97.06 79 VAL A CA 1
ATOM 617 C C . VAL A 1 79 ? 0.536 0.555 -2.223 1.00 97.06 79 VAL A C 1
ATOM 619 O O . VAL A 1 79 ? -0.308 0.915 -1.401 1.00 97.06 79 VAL A O 1
ATOM 622 N N . LEU A 1 80 ? 1.506 -0.310 -1.918 1.00 96.25 80 LEU A N 1
ATOM 623 C CA . LEU A 1 80 ? 1.663 -0.936 -0.605 1.00 96.25 80 LEU A CA 1
ATOM 624 C C . LEU A 1 80 ? 1.992 0.093 0.481 1.00 96.25 80 LEU A C 1
ATOM 626 O O . LEU A 1 80 ? 1.459 0.006 1.585 1.00 96.25 80 LEU A O 1
ATOM 630 N N . GLY A 1 81 ? 2.825 1.086 0.173 1.00 96.69 81 GLY A N 1
ATOM 631 C CA . GLY A 1 81 ? 3.168 2.155 1.104 1.00 96.69 81 GLY A CA 1
ATOM 632 C C . GLY A 1 81 ? 1.931 2.926 1.565 1.00 96.69 81 GLY A C 1
ATOM 633 O O . GLY A 1 81 ? 1.696 3.072 2.766 1.00 96.69 81 GLY A O 1
ATOM 634 N N . PHE A 1 82 ? 1.067 3.313 0.624 1.00 96.12 82 PHE A N 1
ATOM 635 C CA . PHE A 1 82 ? -0.232 3.911 0.945 1.00 96.12 82 PHE A CA 1
ATOM 636 C C . PHE A 1 82 ? -1.174 2.938 1.658 1.00 96.12 82 PHE A C 1
ATOM 638 O O . PHE A 1 82 ? -1.908 3.359 2.548 1.00 96.12 82 PHE A O 1
ATOM 645 N N . ALA A 1 83 ? -1.136 1.645 1.334 1.00 94.25 83 ALA A N 1
ATOM 646 C CA . ALA A 1 83 ? -1.917 0.626 2.032 1.00 94.25 83 ALA A CA 1
ATOM 647 C C . ALA A 1 83 ? -1.607 0.598 3.539 1.00 94.25 83 ALA A C 1
ATOM 649 O O . ALA A 1 83 ? -2.527 0.617 4.359 1.00 94.25 83 ALA A O 1
ATOM 650 N N . LEU A 1 84 ? -0.318 0.611 3.899 1.00 94.38 84 LEU A N 1
ATOM 651 C CA . LEU A 1 84 ? 0.156 0.614 5.287 1.00 94.38 84 LEU A CA 1
ATOM 652 C C . LEU A 1 84 ? -0.173 1.919 6.015 1.00 94.38 84 LEU A C 1
ATOM 654 O O . LEU A 1 84 ? -0.647 1.878 7.149 1.00 94.38 84 LEU A O 1
ATOM 658 N N . ILE A 1 85 ? 0.002 3.065 5.349 1.00 93.81 85 ILE A N 1
ATOM 659 C CA . ILE A 1 85 ? -0.442 4.365 5.878 1.00 93.81 85 ILE A CA 1
ATOM 660 C C . ILE A 1 85 ? -1.950 4.321 6.141 1.00 93.81 85 ILE A C 1
ATOM 662 O O . ILE A 1 85 ? -2.415 4.695 7.213 1.00 93.81 85 ILE A O 1
ATOM 666 N N . GLY A 1 86 ? -2.717 3.806 5.180 1.00 91.31 86 GLY A N 1
ATOM 667 C CA . GLY A 1 86 ? -4.156 3.640 5.298 1.00 91.31 86 GLY A CA 1
ATOM 668 C C . GLY A 1 86 ? -4.564 2.706 6.433 1.00 91.31 86 GLY A C 1
ATOM 669 O O . GLY A 1 86 ? -5.609 2.939 7.014 1.00 91.31 86 GLY A O 1
ATOM 670 N N . LEU A 1 87 ? -3.775 1.691 6.790 1.00 89.19 87 LEU A N 1
ATOM 671 C CA . LEU A 1 87 ? -4.053 0.864 7.967 1.00 89.19 87 LEU A CA 1
ATOM 672 C C . LEU A 1 87 ? -3.794 1.600 9.280 1.00 89.19 87 LEU A C 1
ATOM 674 O O . LEU A 1 87 ? -4.649 1.546 10.159 1.00 89.19 87 LEU A O 1
ATOM 678 N N . GLU A 1 88 ? -2.655 2.282 9.417 1.00 89.75 88 GLU A N 1
ATOM 679 C CA . GLU A 1 88 ? -2.293 2.998 10.654 1.00 89.75 88 GLU A CA 1
ATOM 680 C C . GLU A 1 88 ? -3.324 4.077 11.009 1.00 89.75 88 GLU A C 1
ATOM 682 O O . GLU A 1 88 ? -3.623 4.307 12.173 1.00 89.75 88 GLU A O 1
ATOM 687 N N . LEU A 1 89 ? -3.938 4.713 10.006 1.00 87.31 89 LEU A N 1
ATOM 688 C CA . LEU A 1 89 ? -4.995 5.702 10.242 1.00 87.31 89 LEU A CA 1
ATOM 689 C C . LEU A 1 89 ? -6.247 5.117 10.924 1.00 87.31 89 LEU A C 1
ATOM 691 O O . LEU A 1 89 ? -7.069 5.876 11.436 1.00 87.31 89 LEU A O 1
ATOM 695 N N . PHE A 1 90 ? -6.426 3.794 10.906 1.00 82.62 90 PHE A N 1
ATOM 696 C CA . PHE A 1 90 ? -7.621 3.122 11.423 1.00 82.62 90 PHE A CA 1
ATOM 697 C C . PHE A 1 90 ? -7.341 2.102 12.525 1.00 82.62 90 PHE A C 1
ATOM 699 O O . PHE A 1 90 ? -8.216 1.868 13.357 1.00 82.62 90 PHE A O 1
ATOM 706 N N . ALA A 1 91 ? -6.162 1.490 12.528 1.00 75.62 91 ALA A N 1
ATOM 707 C CA . ALA A 1 91 ? -5.648 0.724 13.646 1.00 75.62 91 ALA A CA 1
ATOM 708 C C . ALA A 1 91 ? -4.853 1.698 14.517 1.00 75.62 91 ALA A C 1
ATOM 710 O O . ALA A 1 91 ? -3.773 2.112 14.115 1.00 75.62 91 ALA A O 1
ATOM 711 N N . ILE A 1 92 ? -5.401 2.093 15.671 1.00 67.38 92 ILE A N 1
ATOM 712 C CA . ILE A 1 92 ? -4.704 2.951 16.642 1.00 67.38 92 ILE A CA 1
ATOM 713 C C . ILE A 1 92 ? -3.452 2.193 17.102 1.00 67.38 92 ILE A C 1
ATOM 715 O O . ILE A 1 92 ? -3.522 1.310 17.955 1.00 67.38 92 ILE A O 1
ATOM 719 N N . GLY A 1 93 ? -2.327 2.473 16.450 1.00 74.00 93 GLY A N 1
ATOM 720 C CA . GLY A 1 93 ? -1.064 1.775 16.612 1.00 74.00 93 GLY A CA 1
ATOM 721 C C . GLY A 1 93 ? 0.066 2.719 17.025 1.00 74.00 93 GLY A C 1
ATOM 722 O O . GLY A 1 93 ? -0.126 3.929 17.159 1.00 74.00 93 GLY A O 1
ATOM 723 N N . PRO A 1 94 ? 1.271 2.174 17.257 1.00 84.00 94 PRO A N 1
ATOM 724 C CA . PRO A 1 94 ? 2.440 2.950 17.664 1.00 84.00 94 PRO A CA 1
ATOM 725 C C . PRO A 1 94 ? 3.067 3.780 16.524 1.00 84.00 94 PRO A C 1
ATOM 727 O O . PRO A 1 94 ? 4.122 4.376 16.729 1.00 84.00 94 PRO A O 1
ATOM 730 N N . GLY A 1 95 ? 2.489 3.802 15.316 1.00 87.69 95 GLY A N 1
ATOM 731 C CA . GLY A 1 95 ? 3.023 4.515 14.150 1.00 87.69 95 GLY A CA 1
ATOM 732 C C . GLY A 1 95 ? 3.967 3.695 13.262 1.00 87.69 95 GLY A C 1
ATOM 733 O O . GLY A 1 95 ? 4.521 4.229 12.298 1.00 87.69 95 GLY A O 1
ATOM 734 N N . LEU A 1 96 ? 4.170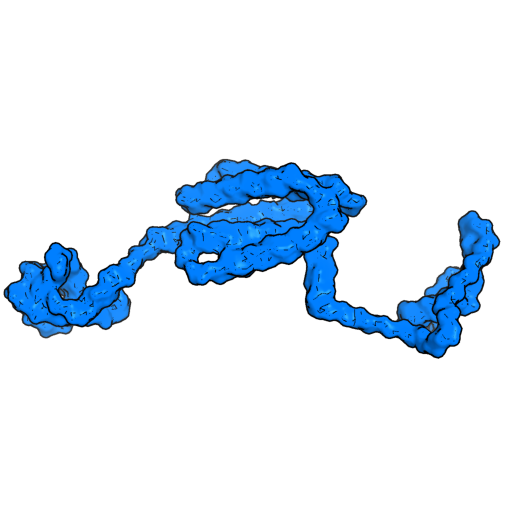 2.404 13.552 1.00 90.44 96 LEU A N 1
ATOM 735 C CA . LEU A 1 96 ? 5.129 1.564 12.826 1.00 90.44 96 LEU A CA 1
ATOM 736 C C . LEU A 1 96 ? 4.727 1.362 11.356 1.00 90.44 96 LEU A C 1
ATOM 738 O O . LEU A 1 96 ? 5.588 1.421 10.475 1.00 90.44 96 LEU A O 1
ATOM 742 N N . MET A 1 97 ? 3.435 1.162 11.068 1.00 92.19 97 MET A N 1
ATOM 743 C CA . MET A 1 97 ? 2.977 0.951 9.691 1.00 92.19 97 MET A CA 1
ATOM 744 C C . MET A 1 97 ? 3.055 2.245 8.888 1.00 92.19 97 MET A C 1
ATOM 746 O O . MET A 1 97 ? 3.441 2.206 7.722 1.00 92.19 97 MET A O 1
ATOM 750 N N . ALA A 1 98 ? 2.776 3.398 9.504 1.00 93.44 98 ALA A N 1
ATOM 751 C CA . ALA A 1 98 ? 2.965 4.694 8.852 1.00 93.44 98 ALA A CA 1
ATOM 752 C C . ALA A 1 98 ? 4.440 4.968 8.523 1.00 93.44 98 ALA A C 1
ATOM 754 O O . ALA A 1 98 ? 4.733 5.457 7.434 1.00 93.44 98 ALA A O 1
ATOM 755 N N . PHE A 1 99 ? 5.373 4.619 9.414 1.00 95.62 99 PHE A N 1
ATOM 756 C CA . PHE A 1 99 ? 6.806 4.794 9.162 1.00 95.62 99 PHE A CA 1
ATOM 757 C C . PHE A 1 99 ? 7.303 3.919 8.002 1.00 95.62 99 PHE A C 1
ATOM 759 O O . PHE A 1 99 ? 7.954 4.411 7.074 1.00 95.62 99 PHE A O 1
ATOM 766 N N . ILE A 1 100 ? 6.956 2.628 8.018 1.00 96.06 100 ILE A N 1
ATOM 767 C CA . ILE A 1 100 ? 7.314 1.690 6.945 1.00 96.06 100 ILE A CA 1
ATOM 768 C C . ILE A 1 100 ? 6.633 2.105 5.637 1.00 96.06 100 ILE A C 1
ATOM 770 O O . ILE A 1 100 ? 7.284 2.179 4.597 1.00 96.06 100 ILE A O 1
ATOM 774 N N . GLY A 1 101 ? 5.342 2.439 5.690 1.00 96.38 101 GLY A N 1
ATOM 775 C CA . GLY A 1 101 ? 4.569 2.883 4.536 1.00 96.38 101 GLY A CA 1
ATOM 776 C C . GLY A 1 101 ? 5.123 4.159 3.908 1.00 96.38 101 GLY A C 1
ATOM 777 O O . GLY A 1 101 ? 5.322 4.207 2.698 1.00 96.38 101 GLY A O 1
ATOM 778 N N . GLY A 1 102 ? 5.462 5.160 4.722 1.00 97.25 102 GLY A N 1
ATOM 779 C CA . GLY A 1 102 ? 6.092 6.396 4.260 1.00 97.25 102 GLY A CA 1
ATOM 780 C C . GLY A 1 102 ? 7.451 6.147 3.607 1.00 97.25 102 GLY A C 1
ATOM 781 O O . GLY A 1 102 ? 7.727 6.689 2.539 1.00 97.25 102 GLY A O 1
ATOM 782 N N . SER A 1 103 ? 8.264 5.263 4.191 1.00 97.00 103 SER A N 1
ATOM 783 C CA . SER A 1 103 ? 9.563 4.879 3.624 1.00 97.00 103 SER A CA 1
ATOM 784 C C . SER A 1 103 ? 9.409 4.199 2.257 1.00 97.00 103 SER A C 1
ATOM 786 O O . SER A 1 103 ? 10.121 4.539 1.314 1.00 97.00 103 SER A O 1
ATOM 788 N N . LEU A 1 104 ? 8.435 3.291 2.114 1.00 96.38 104 LEU A N 1
ATOM 789 C CA . LEU A 1 104 ? 8.124 2.636 0.838 1.00 96.38 104 LEU A CA 1
ATOM 790 C C . LEU A 1 104 ? 7.672 3.636 -0.228 1.00 96.38 104 LEU A C 1
ATOM 792 O O . LEU A 1 104 ? 8.130 3.544 -1.367 1.00 96.38 104 LEU A O 1
ATOM 796 N N . VAL A 1 105 ? 6.824 4.606 0.134 1.00 96.94 105 VAL A N 1
ATOM 797 C CA . VAL A 1 105 ? 6.401 5.665 -0.794 1.00 96.94 105 VAL A CA 1
ATOM 798 C C . VAL A 1 105 ? 7.614 6.463 -1.268 1.00 96.94 105 VAL A C 1
ATOM 800 O O . VAL A 1 105 ? 7.791 6.614 -2.474 1.00 96.94 105 VAL A O 1
ATOM 803 N N . ILE A 1 106 ? 8.497 6.891 -0.360 1.00 96.50 106 ILE A N 1
ATOM 804 C CA . ILE A 1 106 ? 9.709 7.646 -0.716 1.00 96.50 106 ILE A CA 1
ATOM 805 C C . ILE A 1 106 ? 10.574 6.851 -1.701 1.00 96.50 106 ILE A C 1
ATOM 807 O O . ILE A 1 106 ? 10.906 7.363 -2.771 1.00 96.50 106 ILE A O 1
ATOM 811 N N . PHE A 1 107 ? 10.885 5.590 -1.393 1.00 94.75 107 PHE A N 1
ATOM 812 C CA . PHE A 1 107 ? 11.697 4.756 -2.282 1.00 94.75 107 PHE A CA 1
ATOM 813 C C . PHE A 1 107 ? 11.026 4.524 -3.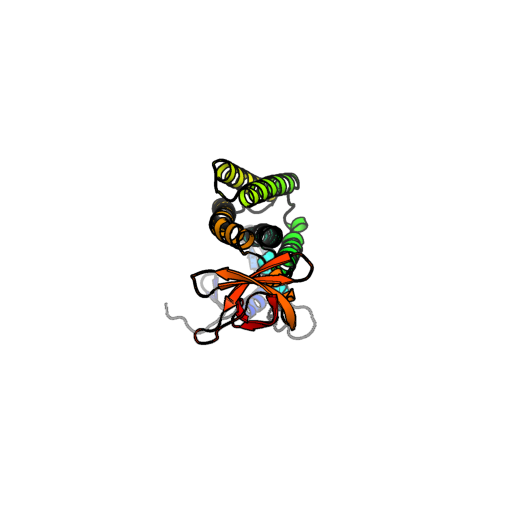634 1.00 94.75 107 PHE A C 1
ATOM 815 O O . PHE A 1 107 ? 11.677 4.652 -4.664 1.00 94.75 107 PHE A O 1
ATOM 822 N N . SER A 1 108 ? 9.719 4.262 -3.658 1.00 95.50 108 SER A N 1
ATOM 823 C CA . SER A 1 108 ? 8.993 4.069 -4.915 1.00 95.50 108 SER A CA 1
ATOM 824 C C . SER A 1 108 ? 8.985 5.313 -5.803 1.00 95.50 108 SER A C 1
ATOM 826 O O . SER A 1 108 ? 8.931 5.181 -7.016 1.00 95.50 108 SER A O 1
ATOM 828 N N . THR A 1 109 ? 9.076 6.517 -5.232 1.00 95.38 109 THR A N 1
ATOM 829 C CA . THR A 1 109 ? 9.068 7.759 -6.018 1.00 95.38 109 THR A CA 1
ATOM 830 C C . THR A 1 109 ? 10.417 8.104 -6.643 1.00 95.38 109 THR A C 1
ATOM 832 O O . THR A 1 109 ? 10.452 8.928 -7.552 1.00 95.38 109 THR A O 1
ATOM 835 N N . MET A 1 110 ? 11.516 7.475 -6.204 1.00 94.56 110 MET A N 1
ATOM 836 C CA . MET A 1 110 ? 12.859 7.740 -6.738 1.00 94.56 110 MET A CA 1
ATOM 837 C C . MET A 1 110 ? 12.927 7.597 -8.270 1.00 94.56 110 MET A C 1
ATOM 839 O O . MET A 1 110 ? 13.318 8.566 -8.916 1.00 94.56 110 MET A O 1
ATOM 843 N N . PRO A 1 111 ? 12.465 6.483 -8.874 1.00 93.69 111 PRO A N 1
ATOM 844 C CA . PRO A 1 111 ? 12.542 6.302 -10.322 1.00 93.69 111 PRO A CA 1
ATOM 845 C C . PRO A 1 111 ? 11.428 6.999 -11.125 1.00 93.69 111 PRO A C 1
ATOM 847 O O . PRO A 1 111 ? 11.331 6.832 -12.339 1.00 93.69 111 PRO A O 1
ATOM 850 N N . PHE A 1 112 ? 10.551 7.794 -10.497 1.00 94.31 112 PHE A N 1
ATOM 851 C CA . PHE A 1 112 ? 9.409 8.401 -11.202 1.00 94.31 112 PHE A CA 1
ATOM 852 C C . PHE A 1 112 ? 9.828 9.326 -12.348 1.00 94.31 112 PHE A C 1
ATOM 854 O O . PHE A 1 112 ? 9.126 9.411 -13.356 1.00 94.31 112 PHE A O 1
ATOM 861 N N . GLN A 1 113 ? 10.952 10.028 -12.185 1.00 92.75 113 GLN A N 1
ATOM 862 C CA . GLN A 1 113 ? 11.486 10.902 -13.229 1.00 92.75 113 GLN A CA 1
ATOM 863 C C . GLN A 1 113 ? 12.023 10.088 -14.409 1.00 92.75 113 GLN A C 1
ATOM 865 O O . GLN A 1 113 ? 11.770 10.447 -15.554 1.00 92.75 113 GLN A O 1
ATOM 870 N N . GLU A 1 114 ? 12.692 8.969 -14.131 1.00 91.62 114 GLU A N 1
ATOM 871 C CA . GLU A 1 114 ? 13.251 8.069 -15.146 1.00 91.62 114 GLU A CA 1
ATOM 872 C C . GLU A 1 114 ? 12.152 7.395 -15.973 1.00 91.62 114 GLU A C 1
ATOM 874 O O . GLU A 1 114 ? 12.315 7.191 -17.172 1.00 91.62 114 GLU A O 1
ATOM 879 N N . PHE A 1 115 ? 11.007 7.090 -15.359 1.00 92.38 115 PHE A N 1
ATOM 880 C CA . PHE A 1 115 ? 9.867 6.519 -16.077 1.00 92.38 115 PHE A CA 1
ATOM 881 C C . PHE A 1 115 ? 9.025 7.540 -16.844 1.00 92.38 115 PHE A C 1
ATOM 883 O O . PHE A 1 115 ? 8.124 7.133 -17.574 1.00 92.38 115 PHE A O 1
ATOM 890 N N . GLY A 1 116 ? 9.248 8.843 -16.648 1.00 93.56 116 GLY A N 1
ATOM 891 C CA . GLY A 1 116 ? 8.371 9.871 -17.207 1.00 93.56 116 GLY A CA 1
ATOM 892 C C . GLY A 1 116 ? 6.931 9.747 -16.695 1.00 93.56 116 GLY A C 1
ATOM 893 O O . GLY A 1 116 ? 5.990 9.808 -17.485 1.00 93.56 116 GLY A O 1
ATOM 894 N N . ILE A 1 117 ? 6.746 9.533 -15.382 1.00 95.19 117 ILE A N 1
ATOM 895 C CA . ILE A 1 117 ? 5.421 9.279 -14.791 1.00 95.19 117 ILE A CA 1
ATOM 896 C C . ILE A 1 117 ? 4.422 10.379 -15.155 1.00 95.19 117 ILE A C 1
ATOM 898 O O . ILE A 1 117 ? 4.640 11.571 -14.918 1.00 95.19 117 ILE A O 1
ATOM 902 N N . ASN A 1 118 ? 3.245 9.959 -15.610 1.00 95.44 118 ASN A N 1
ATOM 903 C CA . ASN A 1 118 ? 2.132 10.865 -15.807 1.00 95.44 118 ASN A CA 1
ATOM 904 C C . ASN A 1 118 ? 1.453 11.214 -14.471 1.00 95.44 118 ASN A C 1
ATOM 906 O O . ASN A 1 118 ? 0.774 10.389 -13.847 1.00 95.44 118 ASN A O 1
ATOM 910 N N . TYR A 1 119 ? 1.560 12.477 -14.057 1.00 95.31 119 TYR A N 1
ATOM 911 C CA . TYR A 1 119 ? 0.973 12.960 -12.804 1.00 95.31 119 TYR A CA 1
ATOM 912 C C . TYR A 1 119 ? -0.561 12.877 -12.747 1.00 95.31 119 TYR A C 1
ATOM 914 O O . TYR A 1 119 ? -1.115 12.775 -11.651 1.00 95.31 119 TYR A O 1
ATOM 922 N N . PHE A 1 120 ? -1.273 12.840 -13.882 1.00 96.56 120 PHE A N 1
ATOM 923 C CA . PHE A 1 120 ? -2.719 12.578 -13.864 1.00 96.56 120 PHE A CA 1
ATOM 924 C C . PHE A 1 120 ? -3.030 11.179 -13.328 1.00 96.56 120 PHE A C 1
ATOM 926 O O . PHE A 1 120 ? -4.006 11.005 -12.597 1.00 96.56 120 PHE A O 1
ATOM 933 N N . GLY A 1 121 ? -2.178 10.195 -13.633 1.00 96.25 121 GLY A N 1
ATOM 934 C CA . GLY A 1 121 ? -2.278 8.854 -13.065 1.00 96.25 121 GLY A CA 1
ATOM 935 C C . GLY A 1 121 ? -2.117 8.869 -11.546 1.00 96.25 121 GLY A C 1
ATOM 936 O O . GLY A 1 121 ? -2.907 8.237 -10.846 1.00 96.25 121 GLY A O 1
ATOM 937 N N . VAL A 1 122 ? -1.176 9.663 -11.024 1.00 96.88 122 VAL A N 1
ATOM 938 C CA . VAL A 1 122 ? -0.952 9.834 -9.575 1.00 96.88 122 VAL A CA 1
ATOM 939 C C . VAL A 1 122 ? -2.155 10.490 -8.893 1.00 96.88 122 VAL A C 1
ATOM 941 O O . VAL A 1 122 ? -2.583 10.056 -7.827 1.00 96.88 122 VAL A O 1
ATOM 944 N N . ILE A 1 123 ? -2.757 11.509 -9.507 1.00 97.69 123 ILE A N 1
ATOM 945 C CA . ILE A 1 123 ? -3.976 12.135 -8.972 1.00 97.69 123 ILE A CA 1
ATOM 946 C C . ILE A 1 123 ? -5.112 11.108 -8.904 1.00 97.69 123 ILE A C 1
ATOM 948 O O . ILE A 1 123 ? -5.798 11.001 -7.886 1.00 97.69 123 ILE A O 1
ATOM 952 N N . LEU A 1 124 ? -5.284 10.311 -9.962 1.00 97.62 124 LEU A N 1
ATOM 953 C CA . LEU A 1 124 ? -6.303 9.266 -10.013 1.00 97.62 124 LEU A CA 1
ATOM 954 C C . LEU A 1 124 ? -6.065 8.179 -8.950 1.00 97.62 124 LEU A C 1
ATOM 956 O O . LEU A 1 124 ? -7.021 7.709 -8.327 1.00 97.62 124 LEU A O 1
ATOM 960 N N . PHE A 1 125 ? -4.797 7.852 -8.679 1.00 97.75 125 PHE A N 1
ATOM 961 C CA . PHE A 1 125 ? -4.394 6.968 -7.586 1.00 97.75 125 PHE A CA 1
ATOM 962 C C . PHE A 1 125 ? -4.851 7.528 -6.237 1.00 97.75 125 PHE A C 1
ATOM 964 O O . PHE A 1 125 ? -5.506 6.822 -5.471 1.00 97.75 125 PHE A O 1
ATOM 971 N N . ILE A 1 126 ? -4.555 8.802 -5.955 1.00 97.75 126 ILE A N 1
ATOM 972 C CA . ILE A 1 126 ? -4.919 9.451 -4.687 1.00 97.75 126 ILE A CA 1
ATOM 973 C C . ILE A 1 126 ? -6.439 9.437 -4.501 1.00 97.75 126 ILE A C 1
ATOM 975 O O . ILE A 1 126 ? -6.922 9.109 -3.418 1.00 97.75 126 ILE A O 1
ATOM 979 N N . ILE A 1 127 ? -7.211 9.722 -5.554 1.00 98.00 127 ILE A N 1
ATOM 980 C CA . ILE A 1 127 ? -8.678 9.644 -5.501 1.00 98.00 127 ILE A CA 1
ATOM 981 C C . ILE A 1 127 ? -9.119 8.220 -5.143 1.00 98.00 127 ILE A C 1
ATOM 983 O O . ILE A 1 127 ? -9.933 8.041 -4.236 1.00 98.00 127 ILE A O 1
ATOM 987 N N . SER A 1 128 ? -8.561 7.202 -5.803 1.00 97.19 128 SER A N 1
ATOM 988 C CA . SER A 1 128 ? -8.862 5.806 -5.481 1.00 97.19 128 SER A CA 1
ATOM 989 C C . SER A 1 128 ? -8.505 5.449 -4.038 1.00 97.19 128 SER A C 1
ATOM 991 O O . SER A 1 128 ? -9.279 4.767 -3.364 1.00 97.19 128 SER A O 1
ATOM 993 N N . PHE A 1 129 ? -7.355 5.904 -3.549 1.00 96.12 129 PHE A N 1
ATOM 994 C CA . PHE A 1 129 ? -6.913 5.689 -2.176 1.00 96.12 129 PHE A CA 1
ATOM 995 C C . PHE A 1 129 ? -7.892 6.303 -1.167 1.00 96.12 129 PHE A C 1
ATOM 997 O O . PHE A 1 129 ? -8.318 5.627 -0.233 1.00 96.12 129 PHE A O 1
ATOM 1004 N N . LEU A 1 130 ? -8.353 7.536 -1.393 1.00 95.94 130 LEU A N 1
ATOM 1005 C CA . LEU A 1 130 ? -9.363 8.177 -0.544 1.00 95.94 130 LEU A CA 1
ATOM 1006 C C . LEU A 1 130 ? -10.693 7.406 -0.530 1.00 95.94 130 LEU A C 1
ATOM 1008 O O . LEU A 1 130 ? -11.348 7.317 0.512 1.00 95.94 130 LEU A O 1
ATOM 1012 N N . VAL A 1 131 ? -11.093 6.808 -1.659 1.00 95.69 131 VAL A N 1
ATOM 1013 C CA . VAL A 1 131 ? -12.271 5.926 -1.704 1.00 95.69 131 VAL A CA 1
ATOM 1014 C C . VAL A 1 131 ? -12.048 4.679 -0.842 1.00 95.69 131 VAL A C 1
ATOM 1016 O O . VAL A 1 131 ? -12.948 4.316 -0.082 1.00 95.69 131 VAL A O 1
ATOM 1019 N N . TYR A 1 132 ? -10.860 4.066 -0.877 1.00 94.12 132 TYR A N 1
ATOM 1020 C CA . TYR A 1 132 ? -10.521 2.959 0.024 1.00 94.12 132 TYR A CA 1
ATOM 1021 C C . TYR A 1 132 ? -10.557 3.365 1.500 1.00 94.12 132 TYR A C 1
ATOM 1023 O O . TYR A 1 132 ? -11.160 2.648 2.298 1.00 94.12 132 TYR A O 1
ATOM 1031 N N . LEU A 1 133 ? -10.034 4.539 1.872 1.00 92.50 133 LEU A N 1
ATOM 1032 C CA . LEU A 1 133 ? -10.146 5.042 3.249 1.00 92.50 133 LEU A CA 1
ATOM 1033 C C . LEU A 1 133 ? -11.609 5.227 3.674 1.00 92.50 133 LEU A C 1
ATOM 1035 O O . LEU A 1 133 ? -11.989 4.893 4.796 1.00 92.50 133 LEU A O 1
ATOM 1039 N N . LYS A 1 134 ? -12.469 5.710 2.771 1.00 92.50 134 LYS A N 1
ATOM 1040 C CA . LYS A 1 134 ? -13.909 5.839 3.036 1.00 92.50 134 LYS A CA 1
ATOM 1041 C C . LYS A 1 134 ? -14.578 4.480 3.261 1.00 92.50 134 LYS A C 1
ATOM 1043 O O . LYS A 1 134 ? -15.437 4.365 4.135 1.00 92.50 134 LYS A O 1
ATOM 1048 N N . ILE A 1 135 ? -14.202 3.462 2.486 1.00 91.25 135 ILE A N 1
ATOM 1049 C CA . ILE A 1 135 ? -14.685 2.082 2.654 1.00 91.25 135 ILE A CA 1
ATOM 1050 C C . ILE A 1 135 ? -14.238 1.529 4.007 1.00 91.25 135 ILE A C 1
ATOM 1052 O O . ILE A 1 135 ? -15.056 0.979 4.744 1.00 91.25 135 ILE A O 1
ATOM 1056 N N . LEU A 1 136 ? -12.970 1.739 4.358 1.00 88.69 136 LEU A N 1
ATOM 1057 C CA . LEU A 1 136 ? -12.397 1.279 5.616 1.00 88.69 136 LEU A CA 1
ATOM 1058 C C . LEU A 1 136 ? -13.082 1.945 6.818 1.00 88.69 136 LEU A C 1
ATOM 1060 O O . LEU A 1 136 ? -13.461 1.270 7.770 1.00 88.69 136 LEU A O 1
ATOM 1064 N N . SER A 1 137 ? -13.373 3.245 6.720 1.00 86.25 137 SER A N 1
ATOM 1065 C CA . SER A 1 137 ? -14.117 3.986 7.746 1.00 86.25 137 SER A CA 1
ATOM 1066 C C . SER A 1 137 ? -15.535 3.468 7.971 1.00 86.25 137 SER A C 1
ATOM 1068 O O . SER A 1 137 ? -16.034 3.467 9.098 1.00 86.25 137 SER A O 1
ATOM 1070 N N . ARG A 1 138 ? -16.176 3.003 6.900 1.00 86.94 138 ARG A N 1
ATOM 1071 C CA . ARG A 1 138 ? -17.530 2.451 6.910 1.00 86.94 138 ARG A CA 1
ATOM 1072 C C . ARG A 1 138 ? -17.583 1.008 7.430 1.00 86.94 138 ARG A C 1
ATOM 1074 O O . ARG A 1 138 ? -18.637 0.590 7.895 1.00 86.94 138 ARG A O 1
ATOM 1081 N N . GLY A 1 139 ? -16.478 0.265 7.363 1.00 85.62 139 GLY A N 1
ATOM 1082 C CA . GLY A 1 139 ? -16.380 -1.091 7.908 1.00 85.62 139 GLY A CA 1
ATOM 1083 C C . GLY A 1 139 ? -17.070 -2.180 7.075 1.00 85.62 139 GLY A C 1
ATOM 1084 O O . GLY A 1 139 ? -17.352 -3.251 7.596 1.00 85.62 139 GLY A O 1
ATOM 1085 N N . TYR A 1 140 ? -17.364 -1.950 5.793 1.00 84.56 140 TYR A N 1
ATOM 1086 C CA . TYR A 1 140 ? -17.804 -3.025 4.895 1.00 84.56 140 TYR A CA 1
ATOM 1087 C C . TYR A 1 140 ? -17.416 -2.754 3.442 1.00 84.56 140 TYR A C 1
ATOM 1089 O O . TYR A 1 140 ? -17.468 -1.616 2.965 1.00 84.56 140 TYR A O 1
ATOM 1097 N N . PHE A 1 141 ? -17.058 -3.818 2.721 1.00 86.50 141 PHE A N 1
ATOM 1098 C CA . PHE A 1 141 ? -16.725 -3.742 1.303 1.00 86.50 141 PHE A CA 1
ATOM 1099 C C . PHE A 1 141 ? -18.014 -3.670 0.479 1.00 86.50 141 PHE A C 1
ATOM 1101 O O . PHE A 1 141 ? -18.920 -4.480 0.650 1.00 86.50 141 PHE A O 1
ATOM 1108 N N . SER A 1 142 ? -18.124 -2.669 -0.390 1.00 87.75 142 SER A N 1
ATOM 1109 C CA . SER A 1 142 ? -19.338 -2.390 -1.173 1.00 87.75 142 SER A CA 1
ATOM 1110 C C . SER A 1 142 ? -19.012 -2.262 -2.660 1.00 87.75 142 SER A C 1
ATOM 1112 O O . SER A 1 142 ? -17.848 -2.351 -3.043 1.00 87.75 142 SER A O 1
ATOM 1114 N N . LEU A 1 143 ? -20.016 -1.973 -3.499 1.00 92.50 143 LEU A N 1
ATOM 1115 C CA . LEU A 1 143 ? -19.818 -1.617 -4.916 1.00 92.50 143 LEU A CA 1
ATOM 1116 C C . LEU A 1 143 ? -18.774 -0.501 -5.110 1.00 92.50 143 LEU A C 1
ATOM 1118 O O . LEU A 1 143 ? -18.075 -0.465 -6.119 1.00 92.50 143 LEU A O 1
ATOM 1122 N N . LEU A 1 144 ? -18.613 0.366 -4.106 1.00 92.56 144 LEU A N 1
ATOM 1123 C CA . LEU A 1 144 ? -17.590 1.407 -4.087 1.00 92.56 144 LEU A CA 1
ATOM 1124 C C . LEU A 1 144 ? -16.159 0.842 -4.122 1.00 92.56 144 LEU A C 1
ATOM 1126 O O . LEU A 1 144 ? -15.278 1.488 -4.673 1.00 92.56 144 LEU A O 1
ATOM 1130 N N . GLY A 1 145 ? -15.928 -0.353 -3.568 1.00 92.62 145 GLY A N 1
ATOM 1131 C CA . GLY A 1 145 ? -14.625 -1.026 -3.589 1.00 92.62 145 GLY A CA 1
ATOM 1132 C C . GLY A 1 145 ? -14.261 -1.566 -4.965 1.00 92.62 145 GLY A C 1
ATOM 1133 O O . GLY A 1 145 ? -13.113 -1.459 -5.380 1.00 92.62 145 GLY A O 1
ATOM 1134 N N . ILE A 1 146 ? -15.250 -2.047 -5.718 1.00 94.44 146 ILE A N 1
ATOM 1135 C CA . ILE A 1 146 ? -15.061 -2.442 -7.120 1.00 94.44 146 ILE A CA 1
ATOM 1136 C C . ILE A 1 146 ? -14.763 -1.201 -7.970 1.00 94.44 146 ILE A C 1
ATOM 1138 O O . ILE A 1 146 ? -13.839 -1.213 -8.779 1.00 94.44 146 ILE A O 1
ATOM 1142 N N . GLY A 1 147 ? -15.490 -0.102 -7.738 1.00 96.06 147 GLY A N 1
ATOM 1143 C CA . GLY A 1 147 ? -15.206 1.184 -8.378 1.00 96.06 147 GLY A CA 1
ATOM 1144 C C . GLY A 1 147 ? -13.802 1.706 -8.059 1.00 96.06 147 GLY A C 1
ATOM 1145 O O . GLY A 1 147 ? -13.097 2.137 -8.966 1.00 96.06 147 GLY A O 1
ATOM 1146 N N . ALA A 1 148 ? -13.368 1.608 -6.798 1.00 96.06 148 ALA A N 1
ATOM 1147 C CA . ALA A 1 148 ? -12.012 1.962 -6.386 1.00 96.06 148 ALA A CA 1
ATOM 1148 C C . ALA A 1 148 ? -10.963 1.080 -7.076 1.00 96.06 148 ALA A C 1
ATOM 1150 O O . ALA A 1 148 ? -9.980 1.594 -7.587 1.00 96.06 148 ALA A O 1
ATOM 1151 N N . PHE A 1 149 ? -11.186 -0.231 -7.175 1.00 96.56 149 PHE A N 1
ATOM 1152 C CA . PHE A 1 149 ? -10.291 -1.126 -7.909 1.00 96.56 149 PHE A CA 1
ATOM 1153 C C . PHE A 1 149 ? -10.149 -0.733 -9.386 1.00 96.56 149 PHE A C 1
ATOM 1155 O O . PHE A 1 149 ? -9.029 -0.612 -9.877 1.00 96.56 149 PHE A O 1
ATOM 1162 N N . ILE A 1 150 ? -11.260 -0.479 -10.083 1.00 97.19 150 ILE A N 1
ATOM 1163 C CA . ILE A 1 150 ? -11.232 -0.058 -11.493 1.00 97.19 150 ILE A CA 1
ATOM 1164 C C . ILE A 1 150 ? -10.492 1.277 -11.636 1.00 97.19 150 ILE A C 1
ATOM 1166 O O . ILE A 1 150 ? -9.681 1.442 -12.545 1.00 97.19 150 ILE A O 1
ATOM 1170 N N . LEU A 1 151 ? -10.737 2.219 -10.721 1.00 97.50 151 LEU A N 1
ATOM 1171 C CA . LEU A 1 151 ? -10.083 3.524 -10.715 1.00 97.50 151 LEU A CA 1
ATOM 1172 C C . LEU A 1 151 ? -8.573 3.412 -10.468 1.00 97.50 151 LEU A C 1
ATOM 1174 O O . LEU A 1 151 ? -7.786 4.073 -11.141 1.00 97.50 151 LEU A O 1
ATOM 1178 N N . LEU A 1 152 ? -8.173 2.544 -9.539 1.00 97.62 152 LEU A N 1
ATOM 1179 C CA . LEU A 1 152 ? -6.782 2.229 -9.229 1.00 97.62 152 LEU A CA 1
ATOM 1180 C C . LEU A 1 152 ? -6.063 1.580 -10.417 1.00 97.62 152 LEU A C 1
ATOM 1182 O O . LEU A 1 152 ? -4.916 1.915 -10.705 1.00 97.62 152 LEU A O 1
ATOM 1186 N N . TYR A 1 153 ? -6.740 0.664 -11.107 1.00 97.38 153 TYR A N 1
ATOM 1187 C CA . TYR A 1 153 ? -6.210 0.016 -12.300 1.00 97.38 153 TYR A CA 1
ATOM 1188 C C . TYR A 1 153 ? -6.050 1.006 -13.459 1.00 97.38 153 TYR A C 1
ATOM 1190 O O . TYR A 1 153 ? -5.011 1.050 -14.108 1.00 97.38 153 TYR A O 1
ATOM 1198 N N . LEU A 1 154 ? -7.039 1.873 -13.688 1.00 97.25 154 LEU A N 1
ATOM 1199 C CA . LEU A 1 154 ? -6.928 2.916 -14.708 1.00 97.25 154 LEU A CA 1
ATOM 1200 C C . LEU A 1 154 ? -5.814 3.919 -14.372 1.00 97.25 154 LEU A C 1
ATOM 1202 O O . LEU A 1 154 ? -5.105 4.391 -15.258 1.00 97.25 154 LEU A O 1
ATOM 1206 N N . SER A 1 155 ? -5.643 4.216 -13.085 1.00 97.56 155 SER A N 1
ATOM 1207 C CA . SER A 1 155 ? -4.557 5.046 -12.579 1.00 97.56 155 SER A CA 1
ATOM 1208 C C . SER A 1 155 ? -3.186 4.449 -12.887 1.00 97.56 155 SER A C 1
ATOM 1210 O O . SER A 1 155 ? -2.320 5.186 -13.353 1.00 97.56 155 SER A O 1
ATOM 1212 N N . SER A 1 156 ? -2.992 3.140 -12.698 1.00 96.44 156 SER A N 1
ATOM 1213 C CA . SER A 1 156 ? -1.703 2.495 -12.969 1.00 96.44 156 SER A CA 1
ATOM 1214 C C . SER A 1 156 ? -1.341 2.544 -14.450 1.00 96.44 156 SER A C 1
ATOM 1216 O O . SER A 1 156 ? -0.228 2.938 -14.788 1.00 96.44 156 SER A O 1
ATOM 1218 N N . ILE A 1 157 ? -2.298 2.261 -15.339 1.00 95.88 157 ILE A N 1
ATOM 1219 C CA . ILE A 1 157 ? -2.105 2.401 -16.789 1.00 95.88 157 ILE A CA 1
ATOM 1220 C C . ILE A 1 157 ? -1.733 3.842 -17.138 1.00 95.88 157 ILE A C 1
ATOM 1222 O O . ILE A 1 157 ? -0.810 4.073 -17.913 1.00 95.88 157 ILE A O 1
ATOM 1226 N N . LEU A 1 158 ? -2.441 4.819 -16.564 1.00 96.12 158 LEU A N 1
ATOM 1227 C CA . LEU A 1 158 ? -2.195 6.223 -16.863 1.00 96.12 158 LEU A CA 1
ATOM 1228 C C . LEU A 1 158 ? -0.827 6.685 -16.347 1.00 96.12 158 LEU A C 1
ATOM 1230 O O . LEU A 1 158 ? -0.151 7.403 -17.073 1.00 96.12 158 LEU A O 1
ATOM 1234 N N . MET A 1 159 ? -0.402 6.254 -15.151 1.00 95.50 159 MET A N 1
ATOM 1235 C CA . MET A 1 159 ? 0.903 6.601 -14.562 1.00 95.50 159 MET A CA 1
ATOM 1236 C C . MET A 1 159 ? 2.070 6.223 -15.476 1.00 95.50 159 MET A C 1
ATOM 1238 O O . MET A 1 159 ? 2.977 7.032 -15.637 1.00 95.50 159 MET A O 1
ATOM 1242 N N . PHE A 1 160 ? 2.031 5.036 -16.087 1.00 95.38 160 PHE A N 1
ATOM 1243 C CA . PHE A 1 160 ? 3.112 4.514 -16.934 1.00 95.38 160 PHE A CA 1
ATOM 1244 C C . PHE A 1 160 ? 2.842 4.655 -18.437 1.00 95.38 160 PHE A C 1
ATOM 1246 O O . PHE A 1 160 ? 3.507 4.012 -19.242 1.00 95.38 160 PHE A O 1
ATOM 1253 N N . ARG A 1 161 ? 1.865 5.475 -18.838 1.00 92.50 161 ARG A N 1
ATOM 1254 C CA . ARG A 1 161 ? 1.475 5.613 -20.249 1.00 92.50 161 ARG A CA 1
ATOM 1255 C C . ARG A 1 161 ? 2.592 6.161 -21.132 1.00 92.50 161 ARG A C 1
ATOM 1257 O O . ARG A 1 161 ? 2.701 5.759 -22.284 1.00 92.50 161 ARG A O 1
ATOM 1264 N N . ASP A 1 162 ? 3.361 7.101 -20.596 1.00 90.12 162 ASP A N 1
ATOM 1265 C CA . ASP A 1 162 ? 4.370 7.848 -21.345 1.00 90.12 162 ASP A CA 1
ATOM 1266 C C . ASP A 1 162 ? 5.773 7.205 -21.205 1.00 90.12 162 ASP A C 1
ATOM 1268 O O . ASP A 1 162 ? 6.764 7.765 -21.667 1.00 90.12 162 ASP A O 1
ATOM 1272 N N . TYR A 1 163 ? 5.857 6.019 -20.584 1.00 91.69 163 TYR A N 1
ATOM 1273 C CA . TYR A 1 163 ? 7.096 5.261 -20.426 1.00 91.69 163 TYR A CA 1
ATOM 1274 C C . TYR A 1 163 ? 7.492 4.568 -21.738 1.00 91.69 163 TYR A C 1
ATOM 1276 O O . TYR A 1 163 ? 6.651 3.991 -22.426 1.00 91.69 163 TYR A O 1
ATOM 1284 N N . GLU A 1 164 ? 8.783 4.600 -22.078 1.00 87.06 164 GLU A N 1
ATOM 1285 C CA . GLU A 1 164 ? 9.289 4.124 -23.375 1.00 87.06 164 GLU A CA 1
ATOM 1286 C C . GLU A 1 164 ? 9.153 2.607 -23.579 1.00 87.06 164 GLU A C 1
ATOM 1288 O O . GLU A 1 164 ? 9.051 2.139 -24.714 1.00 87.06 164 GLU A O 1
ATOM 1293 N N . ILE A 1 165 ? 9.154 1.831 -22.491 1.00 88.75 165 ILE A N 1
ATOM 1294 C CA . ILE A 1 165 ? 9.080 0.368 -22.534 1.00 88.75 165 ILE A CA 1
ATOM 1295 C C . ILE A 1 165 ? 7.665 -0.080 -22.175 1.00 88.75 165 ILE A C 1
ATOM 1297 O O . ILE A 1 165 ? 7.079 0.369 -21.191 1.00 88.75 165 ILE A O 1
ATOM 1301 N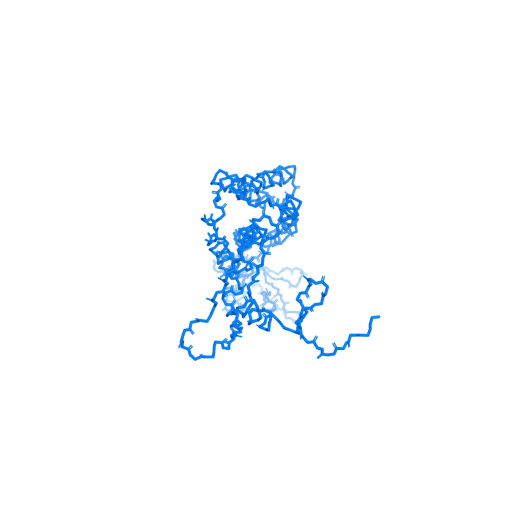 N . GLU A 1 166 ? 7.125 -1.025 -22.942 1.00 86.88 166 GLU A N 1
ATOM 1302 C CA . GLU A 1 166 ? 5.798 -1.570 -22.675 1.00 86.88 166 GLU A CA 1
ATOM 1303 C C . GLU A 1 166 ? 5.746 -2.252 -21.297 1.00 86.88 166 GLU A C 1
ATOM 1305 O O . GLU A 1 166 ? 6.420 -3.251 -21.031 1.00 86.88 166 GLU A O 1
ATOM 1310 N N . VAL A 1 167 ? 4.917 -1.706 -20.404 1.00 90.88 167 VAL A N 1
ATOM 1311 C CA . VAL A 1 167 ? 4.674 -2.288 -19.082 1.00 90.88 167 VAL A CA 1
ATOM 1312 C C . VAL A 1 167 ? 3.566 -3.323 -19.183 1.00 90.88 167 VAL A C 1
ATOM 1314 O O . VAL A 1 167 ? 2.483 -3.058 -19.703 1.00 90.88 167 VAL A O 1
ATOM 1317 N N . ASN A 1 168 ? 3.803 -4.502 -18.611 1.00 93.19 168 ASN A N 1
ATOM 1318 C CA . ASN A 1 168 ? 2.802 -5.557 -18.564 1.00 93.19 168 ASN A CA 1
ATOM 1319 C C . ASN A 1 168 ? 1.568 -5.117 -17.746 1.00 93.19 168 ASN A C 1
ATOM 1321 O O . ASN A 1 168 ? 1.571 -5.110 -16.511 1.00 93.19 168 ASN A O 1
ATOM 1325 N N . GLN A 1 169 ? 0.484 -4.804 -18.456 1.00 93.00 169 GLN A N 1
ATOM 1326 C CA . GLN A 1 169 ? -0.775 -4.325 -17.882 1.00 93.00 169 GLN A CA 1
ATOM 1327 C C . GLN A 1 169 ? -1.459 -5.358 -16.979 1.00 93.00 169 GLN A C 1
ATOM 1329 O O . GLN A 1 169 ? -2.159 -4.983 -16.038 1.00 93.00 169 GLN A O 1
ATOM 1334 N N . PHE A 1 170 ? -1.256 -6.655 -17.231 1.00 94.69 170 PHE A N 1
ATOM 1335 C CA . PHE A 1 170 ? -1.798 -7.716 -16.384 1.00 94.69 170 PHE A CA 1
ATOM 1336 C C . PHE A 1 170 ? -1.143 -7.699 -15.002 1.00 94.69 170 PHE A C 1
ATOM 1338 O O . PHE A 1 170 ? -1.836 -7.813 -13.993 1.00 94.69 170 PHE A O 1
ATOM 1345 N N . LEU A 1 171 ? 0.176 -7.486 -14.938 1.00 95.56 171 LEU A N 1
ATOM 1346 C CA . LEU A 1 171 ? 0.896 -7.372 -13.668 1.00 95.56 171 LEU A CA 1
ATOM 1347 C C . LEU A 1 171 ? 0.490 -6.111 -12.899 1.00 95.56 171 LEU A C 1
ATOM 1349 O O . LEU A 1 171 ? 0.264 -6.193 -11.694 1.00 95.56 171 LEU A O 1
ATOM 1353 N N . LEU A 1 172 ? 0.299 -4.979 -13.584 1.00 95.12 172 LEU A N 1
ATOM 1354 C CA . LEU A 1 172 ? -0.261 -3.776 -12.958 1.00 95.12 172 LEU A CA 1
ATOM 1355 C C . LEU A 1 172 ? -1.651 -4.047 -12.361 1.00 95.12 172 LEU A C 1
ATOM 1357 O O . LEU A 1 172 ? -1.905 -3.704 -11.207 1.00 95.12 172 LEU A O 1
ATOM 1361 N N . GLY A 1 173 ? -2.525 -4.728 -13.108 1.00 95.12 173 GLY A N 1
ATOM 1362 C CA . GLY A 1 173 ? -3.845 -5.140 -12.629 1.00 95.12 173 GLY A CA 1
ATOM 1363 C C . GLY A 1 173 ? -3.788 -6.108 -11.449 1.00 95.12 173 GLY A C 1
ATOM 1364 O O . GLY A 1 173 ? -4.560 -5.960 -10.503 1.00 95.12 173 GLY A O 1
ATOM 1365 N N . ALA A 1 174 ? -2.845 -7.052 -11.453 1.00 96.56 174 ALA A N 1
ATOM 1366 C CA . ALA A 1 174 ? -2.631 -7.981 -10.348 1.00 96.56 174 ALA A CA 1
ATOM 1367 C C . ALA A 1 174 ? -2.203 -7.253 -9.064 1.00 96.56 174 ALA A C 1
ATOM 1369 O O . ALA A 1 174 ? -2.721 -7.558 -7.990 1.00 96.56 174 ALA A O 1
ATOM 1370 N N . VAL A 1 175 ? -1.328 -6.247 -9.166 1.00 96.75 175 VAL A N 1
ATOM 1371 C CA . VAL A 1 175 ? -0.951 -5.389 -8.029 1.00 96.75 175 VAL A CA 1
ATOM 1372 C C . VAL A 1 175 ? -2.161 -4.600 -7.518 1.00 96.75 175 VAL A C 1
ATOM 1374 O O . VAL A 1 175 ? -2.425 -4.593 -6.314 1.00 96.75 175 VAL A O 1
ATOM 1377 N N . SER A 1 176 ? -2.945 -3.989 -8.414 1.00 96.56 176 SER A N 1
ATOM 1378 C CA . SER A 1 176 ? -4.173 -3.274 -8.036 1.00 96.56 176 SER A CA 1
ATOM 1379 C C . SER A 1 176 ? -5.192 -4.197 -7.353 1.00 96.56 176 SER A C 1
ATOM 1381 O O . SER A 1 176 ? -5.852 -3.797 -6.392 1.00 96.56 176 SER A O 1
ATOM 1383 N N . LEU A 1 177 ? -5.305 -5.446 -7.815 1.00 96.12 177 LEU A N 1
ATOM 1384 C CA . LEU A 1 177 ? -6.186 -6.458 -7.234 1.00 96.12 177 LEU A CA 1
ATOM 1385 C C . LEU A 1 177 ? -5.686 -6.895 -5.856 1.00 96.12 177 LEU A C 1
ATOM 1387 O O . LEU A 1 177 ? -6.485 -7.027 -4.930 1.00 96.12 177 LEU A O 1
ATOM 1391 N N . GLY A 1 178 ? -4.370 -7.054 -5.704 1.00 95.25 178 GLY A N 1
ATOM 1392 C CA . GLY A 1 178 ? -3.722 -7.313 -4.423 1.00 95.25 178 GLY A CA 1
ATOM 1393 C C . GLY A 1 178 ? -4.058 -6.242 -3.386 1.00 95.25 178 GLY A C 1
ATOM 1394 O O . GLY A 1 178 ? -4.411 -6.584 -2.259 1.00 95.25 178 GLY A O 1
ATOM 1395 N N . LEU A 1 179 ? -4.058 -4.959 -3.771 1.00 92.88 179 LEU A N 1
ATOM 1396 C CA . LEU A 1 179 ? -4.475 -3.876 -2.873 1.00 92.88 179 LEU A CA 1
ATOM 1397 C C . LEU A 1 179 ? -5.963 -3.949 -2.511 1.00 92.88 179 LEU A C 1
ATOM 1399 O O . LEU A 1 179 ? -6.328 -3.784 -1.346 1.00 92.88 179 LEU A O 1
ATOM 1403 N N . ALA A 1 180 ? -6.832 -4.191 -3.493 1.00 93.00 180 ALA A N 1
ATOM 1404 C CA . ALA A 1 180 ? -8.266 -4.322 -3.244 1.00 93.00 180 ALA A CA 1
ATOM 1405 C C . ALA A 1 180 ? -8.550 -5.453 -2.241 1.00 93.00 180 ALA A C 1
ATOM 1407 O O . ALA A 1 180 ? -9.321 -5.280 -1.293 1.00 93.00 180 ALA A O 1
ATOM 1408 N N . PHE A 1 181 ? -7.870 -6.588 -2.417 1.00 93.38 181 PHE A N 1
ATOM 1409 C CA . PHE A 1 181 ? -7.952 -7.742 -1.531 1.00 93.38 181 PHE A CA 1
ATOM 1410 C C . PHE A 1 181 ? -7.371 -7.456 -0.141 1.00 93.38 181 PHE A C 1
ATOM 1412 O O . PHE A 1 181 ? -7.969 -7.826 0.869 1.00 93.38 181 PHE A O 1
ATOM 1419 N N . PHE A 1 182 ? -6.254 -6.732 -0.071 1.00 92.38 182 PHE A N 1
ATOM 1420 C CA . PHE A 1 182 ? -5.672 -6.275 1.187 1.00 92.38 182 PHE A CA 1
ATOM 1421 C C . PHE A 1 182 ? -6.668 -5.440 2.001 1.00 92.38 182 PHE A C 1
ATOM 1423 O O . PHE A 1 182 ? -6.898 -5.738 3.171 1.00 92.38 182 PHE A O 1
ATOM 1430 N N . TYR A 1 183 ? -7.332 -4.452 1.390 1.00 89.12 183 TYR A N 1
ATOM 1431 C CA . TYR A 1 183 ? -8.345 -3.658 2.093 1.00 89.12 183 TYR A CA 1
ATOM 1432 C C . TYR A 1 183 ? -9.585 -4.464 2.473 1.00 89.12 183 TYR A C 1
ATOM 1434 O O . TYR A 1 183 ? -10.180 -4.206 3.517 1.00 89.12 183 TYR A O 1
ATOM 1442 N N . PHE A 1 184 ? -9.972 -5.450 1.665 1.00 88.94 184 PHE A N 1
ATOM 1443 C CA . PHE A 1 184 ? -11.053 -6.365 2.020 1.00 88.94 184 PHE A CA 1
ATOM 1444 C C . PHE A 1 184 ? -10.735 -7.138 3.313 1.00 88.94 184 PHE A C 1
ATOM 1446 O O . PHE A 1 184 ? -11.565 -7.183 4.221 1.00 88.94 184 PHE A O 1
ATOM 1453 N N . ILE A 1 185 ? -9.515 -7.670 3.435 1.00 88.31 185 ILE A N 1
ATOM 1454 C CA . ILE A 1 185 ? -9.042 -8.383 4.636 1.00 88.31 185 ILE A CA 1
ATOM 1455 C C . ILE A 1 185 ? -8.781 -7.433 5.812 1.00 88.31 185 ILE A C 1
ATOM 1457 O O . ILE A 1 185 ? -8.899 -7.836 6.966 1.00 88.31 185 ILE A O 1
ATOM 1461 N N . ALA A 1 186 ? -8.440 -6.174 5.551 1.00 85.31 186 ALA A N 1
ATOM 1462 C CA . ALA A 1 186 ? -8.169 -5.180 6.585 1.00 85.31 186 ALA A CA 1
ATOM 1463 C C . ALA A 1 186 ? -9.409 -4.771 7.399 1.00 85.31 186 ALA A C 1
ATOM 1465 O O . ALA A 1 186 ? -9.280 -4.362 8.555 1.00 85.31 186 ALA A O 1
ATOM 1466 N N . ILE A 1 187 ? -10.607 -4.856 6.811 1.00 83.38 187 ILE A N 1
ATOM 1467 C CA . ILE A 1 187 ? -11.850 -4.353 7.415 1.00 83.38 187 ILE A CA 1
ATOM 1468 C C . ILE A 1 187 ? -12.120 -4.945 8.815 1.00 83.38 187 ILE A C 1
ATOM 1470 O O . ILE A 1 187 ? -12.332 -4.160 9.743 1.00 83.38 187 ILE A O 1
ATOM 1474 N N . PRO A 1 188 ? -12.083 -6.278 9.032 1.00 77.06 188 PRO A N 1
ATOM 1475 C CA . PRO A 1 188 ? -12.277 -6.864 10.359 1.00 77.06 188 PRO A CA 1
ATOM 1476 C C . PRO A 1 188 ? -11.287 -6.357 11.411 1.00 77.06 188 PRO A C 1
ATOM 1478 O O . PRO A 1 188 ? -11.685 -6.117 12.550 1.00 77.06 188 PRO A O 1
ATOM 1481 N N . THR A 1 189 ? -10.018 -6.160 11.038 1.00 76.81 189 THR A N 1
ATOM 1482 C CA . THR A 1 189 ? -8.974 -5.648 11.940 1.00 76.81 189 THR A CA 1
ATOM 1483 C C . THR A 1 189 ? -9.330 -4.255 12.447 1.00 76.81 189 THR A C 1
ATOM 1485 O O . THR A 1 189 ? -9.268 -3.993 13.647 1.00 76.81 189 THR A O 1
ATOM 1488 N N . VAL A 1 190 ? -9.789 -3.382 11.549 1.00 73.19 190 VAL A N 1
ATOM 1489 C CA . VAL A 1 190 ? -10.226 -2.022 11.892 1.00 73.19 190 VAL A CA 1
ATOM 1490 C C . VAL A 1 190 ? -11.471 -2.033 12.775 1.00 73.19 190 VAL A C 1
ATOM 1492 O O . VAL A 1 190 ? -11.540 -1.298 13.757 1.00 73.19 190 VAL A O 1
ATOM 1495 N N . ILE A 1 191 ? -12.454 -2.882 12.466 1.00 76.81 191 ILE A N 1
ATOM 1496 C CA . ILE A 1 191 ? -13.667 -3.007 13.285 1.00 76.81 191 ILE A CA 1
ATOM 1497 C C . ILE A 1 191 ? -13.308 -3.471 14.697 1.00 76.81 191 ILE A C 1
ATOM 1499 O O . ILE A 1 191 ? -13.761 -2.869 15.667 1.00 76.81 191 ILE A O 1
ATOM 1503 N N . ARG A 1 192 ? -12.468 -4.505 14.826 1.00 72.19 192 ARG A N 1
ATOM 1504 C CA . ARG A 1 192 ? -12.037 -5.018 16.130 1.00 72.19 192 ARG A CA 1
ATOM 1505 C C . ARG A 1 192 ? -11.302 -3.944 16.932 1.00 72.19 192 ARG A C 1
ATOM 1507 O O . ARG A 1 192 ? -11.610 -3.790 18.104 1.00 72.19 192 ARG A O 1
ATOM 1514 N N . SER A 1 193 ? -10.424 -3.165 16.297 1.00 68.31 193 SER A N 1
ATOM 1515 C CA . SER A 1 193 ? -9.720 -2.048 16.947 1.00 68.31 193 SER A CA 1
ATOM 1516 C C . SER A 1 193 ? -10.652 -0.944 17.453 1.00 68.31 193 SER A C 1
ATOM 1518 O O . SER A 1 193 ? -10.294 -0.238 18.386 1.00 68.31 193 SER A O 1
ATOM 1520 N N . ARG A 1 194 ? -11.830 -0.756 16.848 1.00 69.62 194 ARG A N 1
ATOM 1521 C CA . ARG A 1 194 ? -12.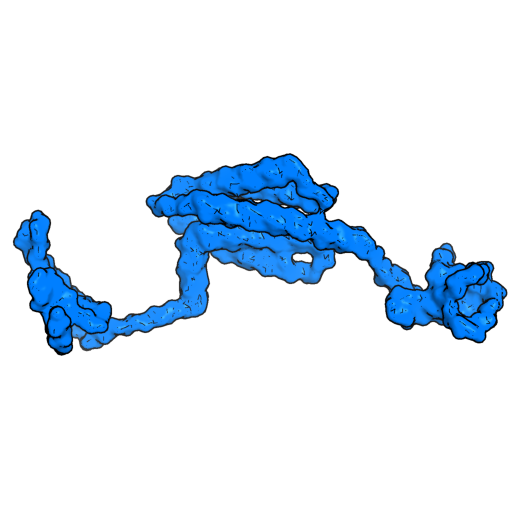828 0.220 17.325 1.00 69.62 194 ARG A CA 1
ATOM 1522 C C . ARG A 1 194 ? -13.702 -0.319 18.454 1.00 69.62 194 ARG A C 1
ATOM 1524 O O . ARG A 1 194 ? -14.305 0.464 19.177 1.00 69.62 194 ARG A O 1
ATOM 1531 N N . LEU A 1 195 ? -13.827 -1.641 18.551 1.00 63.41 195 LEU A N 1
ATOM 1532 C CA . LEU A 1 195 ? -14.680 -2.324 19.524 1.00 63.41 195 LEU A CA 1
ATOM 1533 C C . LEU A 1 195 ? -13.915 -2.798 20.761 1.00 63.41 195 LEU A C 1
ATOM 1535 O O . LEU A 1 195 ? -14.543 -3.250 21.715 1.00 63.41 195 LEU A O 1
ATOM 1539 N N . THR A 1 196 ? -12.585 -2.704 20.770 1.00 60.97 196 THR A N 1
ATOM 1540 C CA . THR A 1 196 ? -11.799 -2.879 21.990 1.00 60.97 196 THR A CA 1
ATOM 1541 C C . THR A 1 196 ? -12.141 -1.746 22.944 1.00 60.97 196 THR A C 1
ATOM 1543 O O . THR A 1 196 ? -11.760 -0.601 22.729 1.00 60.97 196 THR A O 1
ATOM 1546 N N . THR A 1 197 ? -12.924 -2.071 23.969 1.00 52.44 197 THR A N 1
ATOM 1547 C CA . THR A 1 197 ? -13.175 -1.190 25.105 1.00 52.44 197 THR A CA 1
ATOM 1548 C C . THR A 1 197 ? -11.835 -0.833 25.740 1.00 52.44 197 THR A C 1
ATOM 1550 O O . THR A 1 197 ? -11.072 -1.735 26.079 1.00 52.44 197 THR A O 1
ATOM 1553 N N . ASP A 1 198 ? -11.556 0.463 25.896 1.00 55.03 198 ASP A N 1
ATOM 1554 C CA . ASP A 1 198 ? -10.414 0.954 26.667 1.00 55.03 198 ASP A CA 1
ATOM 1555 C C . ASP A 1 198 ? -10.549 0.487 28.125 1.00 55.03 198 ASP A C 1
ATOM 1557 O O . ASP A 1 198 ? -11.159 1.150 28.966 1.00 55.03 198 ASP A O 1
ATOM 1561 N N . THR A 1 199 ? -9.972 -0.669 28.452 1.00 55.62 199 THR A N 1
ATOM 1562 C CA . THR A 1 199 ? -9.851 -1.145 29.838 1.00 55.62 199 THR A CA 1
ATOM 1563 C C . THR A 1 199 ? -8.869 -0.291 30.643 1.00 55.62 199 THR A C 1
ATOM 1565 O O . THR A 1 199 ? -8.874 -0.350 31.868 1.00 55.62 199 THR A O 1
ATOM 1568 N N . SER A 1 200 ? -8.098 0.591 29.992 1.00 57.91 200 SER A N 1
ATOM 1569 C CA . SER A 1 200 ? -7.206 1.559 30.647 1.00 57.91 200 SER A CA 1
ATOM 1570 C C . SER A 1 200 ? -7.931 2.520 31.596 1.00 57.91 200 SER A C 1
ATOM 1572 O O . SER A 1 200 ? -7.328 3.024 32.539 1.00 57.91 200 SER A O 1
ATOM 1574 N N . ALA A 1 201 ? -9.230 2.773 31.393 1.00 59.97 201 ALA A N 1
ATOM 1575 C CA . ALA A 1 201 ? -10.017 3.546 32.352 1.00 59.97 201 ALA A CA 1
ATOM 1576 C C . ALA A 1 201 ? -10.314 2.755 33.639 1.00 59.97 201 ALA A C 1
ATOM 1578 O O . ALA A 1 201 ? -10.427 3.359 34.702 1.00 59.97 201 ALA A O 1
ATOM 1579 N N . MET A 1 202 ? -10.423 1.422 33.564 1.00 63.38 202 MET A N 1
ATOM 1580 C CA . MET A 1 202 ? -10.637 0.562 34.734 1.00 63.38 202 MET A CA 1
ATOM 1581 C C . MET A 1 202 ? -9.362 0.437 35.570 1.00 63.38 202 MET A C 1
ATOM 1583 O O . MET A 1 202 ? -9.433 0.632 36.780 1.00 63.38 202 MET A O 1
ATOM 1587 N N . THR A 1 203 ? -8.197 0.233 34.947 1.00 64.81 203 THR A N 1
ATOM 1588 C CA . THR A 1 203 ? -6.908 0.115 35.662 1.00 64.81 203 THR A CA 1
ATOM 1589 C C . THR A 1 203 ? -6.532 1.384 36.437 1.00 64.81 203 THR A C 1
ATOM 1591 O O . THR A 1 203 ? -5.905 1.319 37.490 1.00 64.81 203 THR A O 1
ATOM 1594 N N . SER A 1 204 ? -7.009 2.560 36.009 1.00 70.19 204 SER A N 1
ATOM 1595 C CA . SER A 1 204 ? -6.816 3.817 36.749 1.00 70.19 204 SER A CA 1
ATOM 1596 C C . SER A 1 204 ? -7.460 3.835 38.146 1.00 70.19 204 SER A C 1
ATOM 1598 O O . SER A 1 204 ? -7.138 4.723 38.939 1.00 70.19 204 SER A O 1
ATOM 1600 N N . PHE A 1 205 ? -8.382 2.917 38.450 1.00 72.62 205 PHE A N 1
ATOM 1601 C CA . PHE A 1 205 ? -8.997 2.804 39.775 1.00 72.62 205 PHE A CA 1
ATOM 1602 C C . PHE A 1 205 ? -8.239 1.857 40.715 1.00 72.62 205 PHE A C 1
ATOM 1604 O O . PHE A 1 205 ? -8.609 1.758 41.888 1.00 72.62 205 PHE A O 1
ATOM 1611 N N . GLU A 1 206 ? -7.168 1.205 40.255 1.00 76.00 206 GLU A N 1
ATOM 1612 C CA . GLU A 1 206 ? -6.305 0.389 41.108 1.00 76.00 206 GLU A CA 1
ATOM 1613 C C . GLU A 1 206 ? -5.717 1.229 42.259 1.00 76.00 206 GLU A C 1
ATOM 1615 O O . GLU A 1 206 ? -5.263 2.361 42.081 1.00 76.00 206 GLU A O 1
ATOM 1620 N N . GLY A 1 207 ? -5.781 0.705 43.486 1.00 75.69 207 GLY A N 1
ATOM 1621 C CA . GLY A 1 207 ? -5.307 1.388 44.693 1.00 75.69 207 GLY A CA 1
ATOM 1622 C C . GLY A 1 207 ? -6.240 2.486 45.218 1.00 75.69 207 GLY A C 1
ATOM 1623 O O . GLY A 1 207 ? -5.998 3.027 46.301 1.00 75.69 207 GLY A O 1
ATOM 1624 N N . SER A 1 208 ? -7.330 2.796 44.509 1.00 81.44 208 SER A N 1
ATOM 1625 C CA . SER A 1 208 ? -8.344 3.730 44.996 1.00 81.44 208 SER A CA 1
ATOM 1626 C C . SER A 1 208 ? -9.178 3.098 46.112 1.00 81.44 208 SER A C 1
ATOM 1628 O O . SER A 1 208 ? -9.527 1.916 46.069 1.00 81.44 208 SER A O 1
ATOM 1630 N N . LYS A 1 209 ? -9.521 3.904 47.123 1.00 81.75 209 LYS A N 1
ATOM 1631 C CA . LYS A 1 209 ? -10.495 3.523 48.150 1.00 81.75 209 LYS A CA 1
ATOM 1632 C C . LYS A 1 209 ? -11.894 3.765 47.613 1.00 81.75 209 LYS A C 1
ATOM 1634 O O . LYS A 1 209 ? -12.208 4.881 47.200 1.00 81.75 209 LYS A O 1
ATOM 1639 N N . GLY A 1 210 ? -12.716 2.730 47.636 1.00 81.56 210 GLY A N 1
ATOM 1640 C CA . GLY A 1 210 ? -14.083 2.794 47.162 1.00 81.56 210 GLY A CA 1
ATOM 1641 C C . GLY A 1 210 ? -15.065 2.329 48.223 1.00 81.56 210 GLY A C 1
ATOM 1642 O O . GLY A 1 210 ? -14.797 1.387 48.969 1.00 81.56 210 GLY A O 1
ATOM 1643 N N . LYS A 1 211 ? -16.210 3.005 48.298 1.00 84.25 211 LYS A N 1
ATOM 1644 C CA . LYS A 1 211 ? -17.273 2.683 49.251 1.00 84.25 211 LYS A CA 1
ATOM 1645 C C . LYS A 1 211 ? -18.295 1.756 48.605 1.00 84.25 211 LYS A C 1
ATOM 1647 O O . LYS A 1 211 ? -18.835 2.090 47.554 1.00 84.25 211 LYS A O 1
ATOM 1652 N N . ILE A 1 212 ? -18.604 0.625 49.235 1.00 83.31 212 ILE A N 1
ATOM 1653 C CA . ILE A 1 212 ? -19.622 -0.298 48.709 1.00 83.31 212 ILE A CA 1
ATOM 1654 C C . ILE A 1 212 ? -21.012 0.318 48.894 1.00 83.31 212 ILE A C 1
ATOM 1656 O O . ILE A 1 212 ? -21.439 0.569 50.025 1.00 83.31 212 ILE A O 1
ATOM 1660 N N . ILE A 1 213 ? -21.718 0.546 47.786 1.00 84.00 213 ILE A N 1
ATOM 1661 C CA . ILE A 1 213 ? -23.098 1.052 47.773 1.00 84.00 213 ILE A CA 1
ATOM 1662 C C . ILE A 1 213 ? -24.091 -0.110 47.785 1.00 84.00 213 ILE A C 1
ATOM 1664 O O . ILE A 1 213 ? -25.103 -0.049 48.479 1.00 84.00 213 ILE A O 1
ATOM 1668 N N . GLU A 1 214 ? -23.809 -1.159 47.012 1.00 81.94 214 GLU A N 1
ATOM 1669 C CA . GLU A 1 214 ? -24.745 -2.251 46.754 1.00 81.94 214 GLU A CA 1
ATOM 1670 C C . GLU A 1 214 ? -23.984 -3.556 46.501 1.00 81.94 214 GLU A C 1
ATOM 1672 O O . GLU A 1 214 ? -22.940 -3.556 45.849 1.00 81.94 214 GLU A O 1
ATOM 1677 N N . ILE A 1 215 ? -24.504 -4.662 47.032 1.00 79.94 215 ILE A N 1
ATOM 1678 C CA . ILE A 1 215 ? -24.002 -6.012 46.761 1.00 79.94 215 ILE A CA 1
ATOM 1679 C C . ILE A 1 215 ? -24.911 -6.598 45.683 1.00 79.94 215 ILE A C 1
ATOM 1681 O O . ILE A 1 215 ? -26.123 -6.635 45.881 1.00 79.94 215 ILE A O 1
ATOM 1685 N N . LEU A 1 216 ? -24.346 -7.010 44.546 1.00 79.06 216 LEU A N 1
ATOM 1686 C CA . LEU A 1 216 ? -25.092 -7.676 43.482 1.00 79.06 216 LEU A CA 1
ATOM 1687 C C . LEU A 1 216 ? -25.033 -9.194 43.700 1.00 79.06 216 LEU A C 1
ATOM 1689 O O . LEU A 1 216 ? -24.020 -9.729 44.142 1.00 79.06 216 LEU A O 1
ATOM 1693 N N . ASP A 1 217 ? -26.098 -9.898 43.318 1.00 66.88 217 ASP A N 1
ATOM 1694 C CA . ASP A 1 217 ? -26.274 -11.344 43.551 1.00 66.88 217 ASP A CA 1
ATOM 1695 C C . ASP A 1 217 ? -25.280 -12.263 42.803 1.00 66.88 217 ASP A C 1
ATOM 1697 O O . ASP A 1 217 ? -25.348 -13.480 42.939 1.00 66.88 217 ASP A O 1
ATOM 1701 N N . ASN A 1 218 ? -24.368 -11.714 41.994 1.00 64.00 218 ASN A N 1
ATOM 1702 C CA . ASN A 1 218 ? -23.559 -12.468 41.030 1.00 64.00 218 ASN A CA 1
ATOM 1703 C C . ASN A 1 218 ? -22.043 -12.274 41.237 1.00 64.00 218 ASN A C 1
ATOM 1705 O O . ASN A 1 218 ? -21.332 -11.985 40.275 1.00 64.00 218 ASN A O 1
ATOM 1709 N N . ASP A 1 219 ? -21.579 -12.368 42.490 1.00 73.88 219 ASP A N 1
ATOM 1710 C CA . ASP A 1 219 ? -20.178 -12.158 42.909 1.00 73.88 219 ASP A CA 1
ATOM 1711 C C . ASP A 1 219 ? -19.594 -10.802 42.465 1.00 73.88 219 ASP A C 1
ATOM 1713 O O . ASP A 1 219 ? -18.412 -10.671 42.145 1.00 73.88 219 ASP A O 1
ATOM 1717 N N . ALA A 1 220 ? -20.438 -9.771 42.438 1.00 78.25 220 ALA A N 1
ATOM 1718 C CA . ALA A 1 220 ? -20.048 -8.414 42.087 1.00 78.25 220 ALA A CA 1
ATOM 1719 C C . ALA A 1 220 ? -20.628 -7.413 43.085 1.00 78.25 220 ALA A C 1
ATOM 1721 O O . ALA A 1 220 ? -21.713 -7.596 43.633 1.00 78.25 220 ALA A O 1
ATOM 1722 N N . VAL A 1 221 ? -19.929 -6.307 43.292 1.00 83.31 221 VAL A N 1
ATOM 1723 C CA . VAL A 1 221 ? -20.401 -5.181 44.096 1.00 83.31 221 VAL A CA 1
ATOM 1724 C C . VAL A 1 221 ? -20.351 -3.892 43.293 1.00 83.31 221 VAL A C 1
ATOM 1726 O O . VAL A 1 221 ? -19.558 -3.719 42.363 1.00 83.31 221 VAL A O 1
ATOM 1729 N N . LEU A 1 222 ? -21.210 -2.958 43.676 1.00 82.94 222 LEU A N 1
ATOM 1730 C CA . LEU A 1 222 ? -21.192 -1.602 43.166 1.00 82.94 222 LEU A CA 1
ATOM 1731 C C . LEU A 1 222 ? -20.411 -0.723 44.139 1.00 82.94 222 LEU A C 1
ATOM 1733 O O . LEU A 1 222 ? -20.812 -0.541 45.293 1.00 82.94 222 LEU A O 1
ATOM 1737 N N . VAL A 1 223 ? -19.302 -0.168 43.666 1.00 84.25 223 VAL A N 1
ATOM 1738 C CA . VAL A 1 223 ? -18.392 0.649 44.467 1.00 84.25 223 VAL A CA 1
ATOM 1739 C C . VAL A 1 223 ? -18.446 2.100 43.988 1.00 84.25 223 VAL A C 1
ATOM 1741 O O . VAL A 1 223 ? -18.419 2.373 42.787 1.00 84.25 223 VAL A O 1
ATOM 1744 N N . GLU A 1 224 ? -18.541 3.043 44.925 1.00 84.06 224 GLU A N 1
ATOM 1745 C CA . GLU A 1 224 ? -18.419 4.475 44.656 1.00 84.06 224 GLU A CA 1
ATOM 1746 C C . GLU A 1 224 ? -16.963 4.920 44.794 1.00 84.06 224 GLU A C 1
ATOM 1748 O O . GLU A 1 224 ? -16.392 4.846 45.885 1.00 84.06 224 GLU A O 1
ATOM 1753 N N . VAL A 1 225 ? -16.379 5.432 43.710 1.00 81.44 225 VAL A N 1
ATOM 1754 C CA . VAL A 1 225 ? -15.057 6.076 43.706 1.00 81.44 225 VAL A CA 1
ATOM 1755 C C . VAL A 1 225 ? -15.186 7.424 43.009 1.00 81.44 225 VAL A C 1
ATOM 1757 O O . VAL A 1 225 ? -15.623 7.491 41.866 1.00 81.44 225 VAL A O 1
ATOM 1760 N N . ASN A 1 226 ? -14.834 8.525 43.678 1.00 76.81 226 ASN A N 1
ATOM 1761 C CA . ASN A 1 226 ? -14.891 9.880 43.102 1.00 76.81 226 ASN A CA 1
ATOM 1762 C C . ASN A 1 226 ? -16.249 10.250 42.451 1.00 76.81 226 ASN A C 1
ATOM 1764 O O . ASN A 1 226 ? -16.278 10.929 41.426 1.00 76.81 226 ASN A O 1
ATOM 1768 N N . LYS A 1 227 ? -17.378 9.831 43.055 1.00 76.50 227 LYS A N 1
ATOM 1769 C CA . LYS A 1 227 ? -18.766 9.981 42.544 1.00 76.50 227 LYS A CA 1
ATOM 1770 C C . LYS A 1 227 ? -19.103 9.142 41.301 1.00 76.50 227 LYS A C 1
ATOM 1772 O O . LYS A 1 227 ? -20.189 9.291 40.739 1.00 76.50 227 LYS A O 1
ATOM 1777 N N . LEU A 1 228 ? -18.198 8.271 40.863 1.00 77.94 228 LEU A N 1
ATOM 1778 C CA . LEU A 1 228 ? -18.444 7.283 39.819 1.00 77.94 228 LEU A CA 1
ATOM 1779 C C . LEU A 1 228 ? -18.861 5.966 40.466 1.00 77.94 228 LEU A C 1
ATOM 1781 O O . LEU A 1 228 ? -18.282 5.537 41.463 1.00 77.94 228 LEU A O 1
ATOM 1785 N N . LYS A 1 229 ? -19.880 5.335 39.885 1.00 82.75 229 LYS A N 1
ATOM 1786 C CA . LYS A 1 229 ? -20.364 4.015 40.283 1.00 82.75 229 LYS A CA 1
ATOM 1787 C C . LYS A 1 229 ? -19.740 2.985 39.357 1.00 82.75 229 LYS A C 1
ATOM 1789 O O . LYS A 1 229 ? -20.077 2.954 38.175 1.00 82.75 229 LYS A O 1
ATOM 1794 N N . ILE A 1 230 ? -18.834 2.178 39.887 1.00 82.75 230 ILE A N 1
ATOM 1795 C CA . ILE A 1 230 ? -18.125 1.144 39.135 1.00 82.75 230 ILE A CA 1
ATOM 1796 C C . ILE A 1 230 ? -18.528 -0.236 39.642 1.00 82.75 230 ILE A C 1
ATOM 1798 O O . ILE A 1 230 ? -18.746 -0.439 40.837 1.00 82.75 230 ILE A O 1
ATOM 1802 N N . ARG A 1 231 ? -18.660 -1.179 38.709 1.00 83.12 231 ARG A N 1
ATOM 1803 C CA . ARG A 1 231 ? -18.851 -2.590 39.032 1.00 83.12 231 ARG A CA 1
ATOM 1804 C C . ARG A 1 231 ? -17.478 -3.203 39.289 1.00 83.12 231 ARG A C 1
ATOM 1806 O O . ARG A 1 231 ? -16.592 -3.065 38.450 1.00 83.12 231 ARG A O 1
ATOM 1813 N N . VAL A 1 232 ? -17.332 -3.854 40.432 1.00 81.50 232 VAL A N 1
ATOM 1814 C CA . VAL A 1 232 ? -16.101 -4.513 40.872 1.00 81.50 232 VAL A CA 1
ATOM 1815 C C . VAL A 1 232 ? -16.470 -5.943 41.246 1.00 81.50 232 VAL A C 1
ATOM 1817 O O . VAL A 1 232 ? -17.495 -6.154 41.896 1.00 81.50 232 VAL A O 1
ATOM 1820 N N . ASP A 1 233 ? -15.687 -6.918 40.808 1.00 83.06 233 ASP A N 1
ATOM 1821 C CA . ASP A 1 233 ? -15.931 -8.317 41.152 1.00 83.06 233 ASP A CA 1
ATOM 1822 C C . ASP A 1 233 ? -15.404 -8.602 42.572 1.00 83.06 233 ASP A C 1
ATOM 1824 O O . ASP A 1 233 ? -14.487 -7.943 43.064 1.00 83.06 233 ASP A O 1
ATOM 1828 N N . THR A 1 234 ? -16.015 -9.542 43.286 1.00 77.38 234 THR A N 1
ATOM 1829 C CA . THR A 1 234 ? -15.613 -9.908 44.656 1.00 77.38 234 THR A CA 1
ATOM 1830 C C . THR A 1 234 ? -14.886 -11.240 44.674 1.00 77.38 234 THR A C 1
ATOM 1832 O O . THR A 1 234 ? -15.271 -12.159 43.950 1.00 77.38 234 THR A O 1
ATOM 1835 N N . LYS A 1 235 ? -13.892 -11.405 45.556 1.00 73.88 235 LYS A N 1
ATOM 1836 C CA . LYS A 1 235 ? -13.362 -12.749 45.832 1.00 73.88 235 LYS A CA 1
ATOM 1837 C C . LYS A 1 235 ? -14.439 -13.635 46.464 1.00 73.88 235 LYS A C 1
ATOM 1839 O O . LYS A 1 235 ? -15.079 -13.257 47.444 1.00 73.88 235 LYS A O 1
ATOM 1844 N N . GLN A 1 236 ? -14.623 -14.829 45.898 1.00 59.66 236 GLN A N 1
ATOM 1845 C CA . GLN A 1 236 ? -15.442 -15.872 46.514 1.00 59.66 236 GLN A CA 1
ATOM 1846 C C . GLN A 1 236 ? -14.860 -16.185 47.907 1.00 59.66 236 GLN A C 1
ATOM 1848 O O . GLN A 1 236 ? -13.646 -16.320 48.036 1.00 59.66 236 GLN A O 1
ATOM 1853 N N . ASP A 1 237 ? -15.729 -16.256 48.925 1.00 57.75 237 ASP A N 1
ATOM 1854 C CA . ASP A 1 237 ? -15.473 -16.483 50.369 1.00 57.75 237 ASP A CA 1
ATOM 1855 C C . ASP A 1 237 ? -15.333 -15.271 51.317 1.00 57.75 237 ASP A C 1
ATOM 1857 O O . ASP A 1 237 ? -15.273 -15.461 52.538 1.00 57.75 237 ASP A O 1
ATOM 1861 N N . THR A 1 238 ? -15.397 -14.024 50.846 1.00 62.53 238 THR A N 1
ATOM 1862 C CA . THR A 1 238 ? -15.389 -12.835 51.726 1.00 62.53 238 THR A CA 1
ATOM 1863 C C . THR A 1 238 ? -16.764 -12.167 51.822 1.00 62.53 238 THR A C 1
ATOM 1865 O O . THR A 1 238 ? -17.365 -11.756 50.835 1.00 62.53 238 THR A O 1
ATOM 1868 N N . LYS A 1 239 ? -17.301 -12.034 53.047 1.00 66.31 239 LYS A N 1
ATOM 1869 C CA . LYS A 1 239 ? -18.543 -11.280 53.299 1.00 66.31 239 LYS A CA 1
ATOM 1870 C C . LYS A 1 239 ? -18.236 -9.791 53.424 1.00 66.31 239 LYS A C 1
ATOM 1872 O O . LYS A 1 239 ? -17.764 -9.348 54.470 1.00 66.31 239 LYS A O 1
ATOM 1877 N N . TYR A 1 240 ? -18.554 -9.031 52.384 1.00 70.00 240 TYR A N 1
ATOM 1878 C CA . TYR A 1 240 ? -18.430 -7.574 52.376 1.00 70.00 240 TYR A CA 1
ATOM 1879 C C . TYR A 1 240 ? -19.649 -6.904 53.018 1.00 70.00 240 TYR A C 1
ATOM 1881 O O . TYR A 1 240 ? -20.774 -7.400 52.921 1.00 70.00 240 TYR A O 1
ATOM 1889 N N . LYS A 1 241 ? -19.440 -5.763 53.681 1.00 73.81 241 LYS A N 1
ATOM 1890 C CA . LYS A 1 241 ? -20.522 -4.951 54.256 1.00 73.81 241 LYS A CA 1
ATOM 1891 C C . LYS A 1 241 ? -20.764 -3.692 53.432 1.00 73.81 241 LYS A C 1
ATOM 1893 O O . LYS A 1 241 ? -19.835 -2.996 53.030 1.00 73.81 241 LYS A O 1
ATOM 1898 N N . VAL A 1 242 ? -22.041 -3.371 53.250 1.00 77.12 242 VAL A N 1
ATOM 1899 C CA . VAL A 1 242 ? -22.482 -2.119 52.625 1.00 77.12 242 VAL A CA 1
ATOM 1900 C C . VAL A 1 242 ? -22.051 -0.931 53.494 1.00 77.12 242 VAL A C 1
ATOM 1902 O O . VAL A 1 242 ? -22.146 -0.995 54.719 1.00 77.12 242 VAL A O 1
ATOM 1905 N N . ASN A 1 243 ? -21.626 0.163 52.857 1.00 77.25 243 ASN A N 1
ATOM 1906 C CA . ASN A 1 243 ? -21.078 1.393 53.444 1.00 77.25 243 ASN A CA 1
ATOM 1907 C C . ASN A 1 243 ? -19.654 1.336 54.023 1.00 77.25 243 ASN A C 1
ATOM 1909 O O . ASN A 1 243 ? -19.203 2.358 54.544 1.00 77.25 243 ASN A O 1
ATOM 1913 N N . GLU A 1 244 ? -18.933 0.224 53.906 1.00 78.69 244 GLU A N 1
ATOM 1914 C CA . GLU A 1 244 ? -17.510 0.169 54.260 1.00 78.69 244 GLU A CA 1
ATOM 1915 C C . GLU A 1 244 ? -16.611 0.502 53.054 1.00 78.69 244 GLU A C 1
ATOM 1917 O O . GLU A 1 244 ? -17.001 0.328 51.894 1.00 78.69 244 GLU A O 1
ATOM 1922 N N . GLU A 1 245 ? -15.419 1.035 53.340 1.00 80.25 245 GLU A N 1
ATOM 1923 C CA . GLU A 1 245 ? -14.405 1.371 52.337 1.00 80.25 245 GLU A CA 1
ATOM 1924 C C . GLU A 1 245 ? -13.432 0.205 52.142 1.00 80.25 245 GLU A C 1
ATOM 1926 O O . GLU A 1 245 ? -12.817 -0.265 53.101 1.00 80.25 245 GLU A O 1
ATOM 1931 N N . TYR A 1 246 ? -13.244 -0.209 50.890 1.00 82.12 246 TYR A N 1
ATOM 1932 C CA . TYR A 1 246 ? -12.302 -1.254 50.493 1.00 82.12 246 TYR A CA 1
ATOM 1933 C C . TYR A 1 246 ? -11.333 -0.719 49.434 1.00 82.12 246 TYR A C 1
ATOM 1935 O O . TYR A 1 246 ? -11.636 0.231 48.707 1.00 82.12 246 TYR A O 1
ATOM 1943 N N . ILE A 1 247 ? -10.131 -1.297 49.384 1.00 83.69 247 ILE A N 1
ATOM 1944 C CA . ILE A 1 247 ? -9.109 -0.939 48.394 1.00 83.69 247 ILE A CA 1
ATOM 1945 C C . ILE A 1 247 ? -9.317 -1.820 47.172 1.00 83.69 247 ILE A C 1
ATOM 1947 O O . ILE A 1 247 ? -9.268 -3.043 47.288 1.00 83.69 247 ILE A O 1
ATOM 1951 N N . ILE A 1 248 ? -9.507 -1.190 46.018 1.00 82.69 248 ILE A N 1
ATOM 1952 C CA . ILE A 1 248 ? -9.656 -1.891 44.745 1.00 82.69 248 ILE A CA 1
ATOM 1953 C C . ILE A 1 248 ? -8.279 -2.356 44.269 1.00 82.69 248 ILE A C 1
ATOM 1955 O O . ILE A 1 248 ? -7.312 -1.588 44.290 1.00 82.69 248 ILE A O 1
ATOM 1959 N N . LYS A 1 249 ? -8.192 -3.610 43.835 1.00 81.56 249 LYS A N 1
ATOM 1960 C CA . LYS A 1 249 ? -7.009 -4.206 43.211 1.00 81.56 249 LYS A CA 1
ATOM 1961 C C . LYS A 1 249 ? -7.332 -4.629 41.787 1.00 81.56 249 LYS A C 1
ATOM 1963 O O . LYS A 1 249 ? -8.471 -4.972 41.489 1.00 81.56 249 LYS A O 1
ATOM 1968 N N . GLU A 1 250 ? -6.330 -4.619 40.923 1.00 77.00 250 GLU A N 1
ATOM 1969 C CA . GLU A 1 250 ? -6.444 -5.188 39.587 1.00 77.00 250 GLU A CA 1
ATOM 1970 C C . GLU A 1 250 ? -5.907 -6.625 39.597 1.00 77.00 250 GLU A C 1
ATOM 1972 O O . GLU A 1 250 ? -4.801 -6.885 40.071 1.00 77.00 250 GLU A O 1
ATOM 1977 N N . GLU A 1 251 ? -6.694 -7.573 39.091 1.00 75.62 251 GLU A N 1
ATOM 1978 C CA . GLU A 1 251 ? -6.259 -8.954 38.860 1.00 75.62 251 GLU A CA 1
ATOM 1979 C C . GLU A 1 251 ? -6.724 -9.357 37.450 1.00 75.62 251 GLU A C 1
ATOM 1981 O O . GLU A 1 251 ? -7.910 -9.290 37.132 1.00 75.62 251 GLU A O 1
ATOM 1986 N N . GLU A 1 252 ? -5.775 -9.705 36.575 1.00 64.75 252 GLU A N 1
ATOM 1987 C CA . GLU A 1 252 ? -6.026 -10.138 35.186 1.00 64.75 252 GLU A CA 1
ATOM 1988 C C . GLU A 1 252 ? -6.893 -9.178 34.331 1.00 64.75 252 GLU A C 1
ATOM 1990 O O . GLU A 1 252 ? -7.618 -9.608 33.435 1.00 64.75 252 GLU A O 1
ATOM 1995 N N . GLY A 1 253 ? -6.804 -7.863 34.570 1.00 65.50 253 GLY A N 1
ATOM 1996 C CA . GLY A 1 253 ? -7.544 -6.839 33.815 1.00 65.50 253 GLY A CA 1
ATOM 1997 C C . GLY A 1 253 ? -8.971 -6.571 34.312 1.00 65.50 253 GLY A C 1
ATOM 1998 O O . GLY A 1 253 ? -9.671 -5.745 33.723 1.00 65.50 253 GLY A O 1
ATOM 1999 N N . ASN A 1 254 ? -9.389 -7.219 35.405 1.00 72.19 254 ASN A N 1
ATOM 2000 C CA . ASN A 1 254 ? -10.633 -6.935 36.119 1.00 72.19 254 ASN A CA 1
ATOM 2001 C C . ASN A 1 254 ? -10.343 -6.270 37.474 1.00 72.19 254 ASN A C 1
ATOM 2003 O O . ASN A 1 254 ? -9.324 -6.532 38.115 1.00 72.19 254 ASN A O 1
ATOM 2007 N N . LEU A 1 255 ? -11.258 -5.406 37.921 1.00 75.81 255 LEU A N 1
ATOM 2008 C CA . LEU A 1 255 ? -11.187 -4.789 39.245 1.00 75.81 255 LEU A CA 1
ATOM 2009 C C . LEU A 1 255 ? -11.816 -5.722 40.274 1.00 75.81 255 LEU A C 1
ATOM 2011 O O . LEU A 1 255 ? -12.969 -6.126 40.111 1.00 75.81 255 LEU A O 1
ATOM 2015 N N . ILE A 1 256 ? -11.073 -6.004 41.342 1.00 78.88 256 ILE A N 1
ATOM 2016 C CA . ILE A 1 256 ? -11.469 -6.894 42.431 1.00 78.88 256 ILE A CA 1
ATOM 2017 C C . ILE A 1 256 ? -11.322 -6.177 43.778 1.00 78.88 256 ILE A C 1
ATOM 2019 O O . ILE A 1 256 ? -10.390 -5.394 43.985 1.00 78.88 256 ILE A O 1
ATOM 2023 N N . ILE A 1 257 ? -12.229 -6.462 44.711 1.00 74.25 257 ILE A N 1
ATOM 2024 C CA . ILE A 1 257 ? -12.089 -6.143 46.145 1.00 74.25 257 ILE A CA 1
ATOM 2025 C C . ILE A 1 257 ? -12.139 -7.402 47.003 1.00 74.25 257 ILE A C 1
ATOM 2027 O O . ILE A 1 257 ? -12.656 -8.439 46.535 1.00 74.25 257 ILE A O 1
#

Foldseek 3Di:
DPPDPDQQDDPNDGRDPDPQRVVVVLQVDFDQDPVPRDTDRDNPDDVDDDPRPDDDDDDPVVVLLVQLLALLNLLLLLLCLLLLCLLCVQQVDPCPSPVSSVVSNVSSCPCLVVLVFDVVLVVLLVVLSVLLSVCLVVLADDVSLVVSLVSNLVSSCRRNVSGPDDDDSVSSSVSSVVSSVSSRVSSVVSVVSVPPDPLVVVQVLAQFKWAFAADDPPQWTFTDGPNDTDIAGEDPPDDDDHGDIDGWHDDPSGIYD

Radius of gyration: 34.16 Å; chains: 1; bounding box: 74×46×100 Å

Secondary structure (DSSP, 8-state):
----S--EEETTEEE-SSHHHHHHHHHHSEEE-TTT-PEEE-----SSS-------PPPHHHHHHHHHTSHHHHHHHHHHHHHHHHHHTTS---SHHHHHHHHHHHHHHGGGTTTT--HHHHHHHHHHHHHHHHHHHHTS--HHHHHHHHHHHHHHHHHTTT-SSPP-HHHHHHHHHHHHHHHHHHHHHHHHHHHS--THHHHTTTT-EEEEEEEETTTEEEEEETTEEEEEE--TT----TT-EEE-EEETTEEE-